Protein AF-A0A1F8N1L5-F1 (afdb_monomer)

Radius of gyration: 17.32 Å; Cα contacts (8 Å, |Δi|>4): 536; chains: 1; bounding box: 44×40×47 Å

Secondary structure (DSSP, 8-state):
-GGGT--GGGEEEEE-SSSGGGGGGSSSSEEEE--TT-HHHHHHHHHHH-TTSEEEEEEEHHIIIIITGGGHHHHHHHT-S-EEEEEE-SEETTTTSEEPTT-----TT-SS-PPPTTSPPP-HHHHHHHHHTTT---EEEEEETT-HHHHHHHHHHHHHSSS-EEEEEE---TTT-HHHHHHHHHTEEE--TTSEE---TT--SPPEEP-TT-HHHHHHHHTS-TTT-EEEEEEEE-PPPP---

Sequence (245 aa):
MSNLGIPNHRILIVSGIGCASRIPGYIDTYGINSIHGRAIPIAQGAKLARPDLTVIAIGGDGDFFSAGAGHLPHAVRRNVDITCIMVNNFVYALTKGQISPTTPFLESGEKVLVGHHTNPPVDPVLDMIAFSVSTQASFIAQGIATDPLHLSWLIEEGIKHPGFSFISVLTPCITYTAELFAAIKSVASYLREGELVELPMSSEEKPWRHNPTDIGLALRLAQTPVLEKTHLGILFKGVSPDRAA

Foldseek 3Di:
DVVVVQDQAQEEEFEEDAPFLCVQVVDSHHYHHYYQLCRLVVQLVVCVVPVSHAYEYEYEQQSCVPPNVVCLLVQQVVQALYEYEYEYAQARVRVPGAGGLQNAADPPPDPARHDDPVRHHDQPQLVNLVSCPVVLDDWGFEEEPVPVVLVVVQSVVRNVQQGYHYYYYHYHPVRGCNVVSVLLVVQEDEADAQDWDDAQPPDPDDTDGQDQSDSVQLNRVSVDDSNRHHYGTTSHRGDHDPPPD

Mean predicted aligned error: 5.15 Å

Structure (mmCIF, N/CA/C/O backbone):
data_AF-A0A1F8N1L5-F1
#
_entry.id   AF-A0A1F8N1L5-F1
#
loop_
_atom_site.group_PDB
_atom_site.id
_atom_site.type_symbol
_atom_site.label_atom_id
_atom_site.label_alt_id
_atom_site.label_comp_id
_atom_site.label_asym_id
_atom_site.label_entity_id
_atom_site.label_seq_id
_atom_site.pdbx_PDB_ins_code
_atom_site.Cartn_x
_atom_site.Cartn_y
_atom_site.Cartn_z
_atom_site.occupancy
_atom_site.B_iso_or_equiv
_atom_site.auth_seq_id
_atom_site.auth_comp_id
_atom_site.auth_asym_id
_atom_site.auth_atom_id
_atom_site.pdbx_PDB_model_num
ATOM 1 N N . MET A 1 1 ? -0.954 -9.093 12.459 1.00 85.38 1 MET A N 1
ATOM 2 C CA . MET A 1 1 ? -2.201 -9.476 13.174 1.00 85.38 1 MET A CA 1
ATOM 3 C C . MET A 1 1 ? -1.923 -10.089 14.539 1.00 85.38 1 MET A C 1
ATOM 5 O O . MET A 1 1 ? -2.360 -9.499 15.515 1.00 85.38 1 MET A O 1
ATOM 9 N N . SER A 1 2 ? -1.167 -11.194 14.638 1.00 89.00 2 SER A N 1
ATOM 10 C CA . SER A 1 2 ? -0.840 -11.836 15.931 1.00 89.00 2 SER A CA 1
ATOM 11 C C . SER A 1 2 ? -0.232 -10.869 16.957 1.00 89.00 2 SER A C 1
ATOM 13 O O . SER A 1 2 ? -0.705 -10.805 18.086 1.00 89.00 2 SER A O 1
ATOM 15 N N . ASN A 1 3 ? 0.743 -10.050 16.545 1.00 92.38 3 ASN A N 1
ATOM 16 C CA . ASN A 1 3 ? 1.379 -9.041 17.407 1.00 92.38 3 ASN A CA 1
ATOM 17 C C . ASN A 1 3 ? 0.403 -7.979 17.940 1.00 92.38 3 ASN A C 1
ATOM 19 O O . ASN A 1 3 ? 0.643 -7.391 18.987 1.00 92.38 3 ASN A O 1
ATOM 23 N N . LEU A 1 4 ? -0.707 -7.743 17.232 1.00 94.50 4 LEU A N 1
ATOM 24 C CA . LEU A 1 4 ? -1.743 -6.788 17.630 1.00 94.50 4 LEU A CA 1
ATOM 25 C C . LEU A 1 4 ? -2.807 -7.417 18.543 1.00 94.50 4 LEU A C 1
ATOM 27 O O . LEU A 1 4 ? -3.707 -6.712 18.986 1.00 94.50 4 LEU A O 1
ATOM 31 N N . GLY A 1 5 ? -2.759 -8.734 18.779 1.00 95.81 5 GLY A N 1
ATOM 32 C CA . GLY A 1 5 ? -3.754 -9.442 19.589 1.00 95.81 5 GLY A CA 1
ATOM 33 C C . GLY A 1 5 ? -5.174 -9.428 19.007 1.00 95.81 5 GLY A C 1
ATOM 34 O O . GLY A 1 5 ? -6.133 -9.660 19.740 1.00 95.81 5 GLY A O 1
ATOM 35 N N . ILE A 1 6 ? -5.336 -9.142 17.708 1.00 96.31 6 ILE A N 1
ATOM 36 C CA . ILE A 1 6 ? -6.652 -9.098 17.055 1.00 96.31 6 ILE A CA 1
ATOM 37 C C . ILE A 1 6 ? -7.078 -10.538 16.738 1.00 96.31 6 ILE A C 1
ATOM 39 O O . ILE A 1 6 ? -6.389 -11.204 15.960 1.00 96.31 6 ILE A O 1
ATOM 43 N N . PRO A 1 7 ? -8.195 -11.039 17.293 1.00 97.19 7 PRO A N 1
ATOM 44 C CA . PRO A 1 7 ? -8.634 -12.400 17.021 1.00 97.19 7 PRO A CA 1
ATOM 45 C C . PRO A 1 7 ? -9.131 -12.536 15.575 1.00 97.19 7 PRO A C 1
ATOM 47 O O . PRO A 1 7 ? -9.745 -11.621 15.028 1.00 97.19 7 PRO A O 1
ATOM 50 N N . ASN A 1 8 ? -8.923 -13.707 14.972 1.00 97.06 8 ASN A N 1
ATOM 51 C CA . ASN A 1 8 ? -9.208 -13.978 13.556 1.00 97.06 8 ASN A CA 1
ATOM 52 C C . ASN A 1 8 ? -10.628 -13.579 13.107 1.00 97.06 8 ASN A C 1
ATOM 54 O O . ASN A 1 8 ? -10.806 -12.967 12.055 1.00 97.06 8 ASN A O 1
ATOM 58 N N . HIS A 1 9 ? -11.641 -13.835 13.941 1.00 96.94 9 HIS A N 1
ATOM 59 C CA . HIS A 1 9 ? -13.046 -13.503 13.661 1.00 96.94 9 HIS A CA 1
ATOM 60 C C . HIS A 1 9 ? -13.367 -11.993 13.720 1.00 96.94 9 HIS A C 1
ATOM 62 O O . HIS A 1 9 ? -14.504 -11.593 13.470 1.00 96.94 9 HIS A O 1
ATOM 68 N N . ARG A 1 10 ? -12.394 -11.144 14.074 1.00 98.00 10 ARG A N 1
ATOM 69 C CA . ARG A 1 10 ? -12.488 -9.674 14.042 1.00 98.00 10 ARG A CA 1
ATOM 70 C C . ARG A 1 10 ? -11.801 -9.062 12.828 1.00 98.00 10 ARG A C 1
ATOM 72 O O . ARG A 1 10 ? -11.755 -7.839 12.714 1.00 98.00 10 ARG A O 1
ATOM 79 N N . ILE A 1 11 ? -11.283 -9.893 11.928 1.00 98.50 11 ILE A N 1
ATOM 80 C CA . ILE A 1 11 ? -10.541 -9.469 10.748 1.00 98.50 11 ILE A CA 1
ATOM 81 C C . ILE A 1 11 ? -11.354 -9.820 9.509 1.00 98.50 11 ILE A C 1
ATOM 83 O O . ILE A 1 11 ? -11.804 -10.956 9.359 1.00 98.50 11 ILE A O 1
ATOM 87 N N . LEU A 1 12 ? -11.495 -8.849 8.613 1.00 98.69 12 LEU A N 1
ATOM 88 C CA . LEU A 1 12 ? -12.039 -9.044 7.278 1.00 98.69 12 LEU A CA 1
ATOM 89 C C . LEU A 1 12 ? -10.989 -8.653 6.238 1.00 98.69 12 LEU A C 1
ATOM 91 O O . LEU A 1 12 ? -10.545 -7.506 6.212 1.00 98.69 12 LEU A O 1
ATOM 95 N N . ILE A 1 13 ? -10.630 -9.584 5.356 1.00 98.69 13 ILE A N 1
ATOM 96 C CA . ILE A 1 13 ? -9.743 -9.319 4.220 1.00 98.69 13 ILE A CA 1
ATOM 97 C C . ILE A 1 13 ? -10.568 -9.326 2.934 1.00 98.69 13 ILE A C 1
ATOM 99 O O . ILE A 1 13 ? -11.111 -10.351 2.524 1.00 98.69 13 ILE A O 1
ATOM 103 N N . VAL A 1 14 ? -10.652 -8.174 2.282 1.00 98.75 14 VAL A N 1
ATOM 104 C CA . VAL A 1 14 ? -11.333 -7.984 1.001 1.00 98.75 14 VAL A CA 1
ATOM 105 C C . VAL A 1 14 ? -10.284 -7.883 -0.096 1.00 98.75 14 VAL A C 1
ATOM 107 O O . VAL A 1 14 ? -9.335 -7.115 0.014 1.00 98.75 14 VAL A O 1
ATOM 110 N N . SER A 1 15 ? -10.449 -8.629 -1.180 1.00 98.50 15 SER A N 1
ATOM 111 C CA . SER A 1 15 ? -9.505 -8.619 -2.298 1.00 98.50 15 SER A CA 1
ATOM 112 C C . SER A 1 15 ? -10.180 -8.401 -3.641 1.00 98.50 15 SER A C 1
ATOM 114 O O . SER A 1 15 ? -11.362 -8.701 -3.788 1.00 98.50 15 SER A O 1
ATOM 116 N N . GLY A 1 16 ? -9.439 -7.863 -4.610 1.00 97.56 16 GLY A N 1
ATOM 117 C CA . GLY A 1 16 ? -9.879 -7.719 -6.001 1.00 97.56 16 GLY A CA 1
ATOM 118 C C . GLY A 1 16 ? -9.644 -8.990 -6.820 1.00 97.56 16 GLY A C 1
ATOM 119 O O . GLY A 1 16 ? -9.954 -10.088 -6.361 1.00 97.56 16 GLY A O 1
ATOM 120 N N . ILE A 1 17 ? -9.062 -8.856 -8.016 1.00 98.19 17 ILE A N 1
ATOM 121 C CA . ILE A 1 17 ? -8.678 -9.987 -8.880 1.00 98.19 17 ILE A CA 1
ATOM 122 C C . ILE A 1 17 ? -7.206 -9.869 -9.297 1.00 98.19 17 ILE A C 1
ATOM 124 O O . ILE A 1 17 ? -6.754 -8.822 -9.751 1.00 98.19 17 ILE A O 1
ATOM 128 N N . GLY A 1 18 ? -6.460 -10.969 -9.167 1.00 96.94 18 GLY A N 1
ATOM 129 C CA . GLY A 1 18 ? -5.026 -11.048 -9.454 1.00 96.94 18 GLY A CA 1
ATOM 130 C C . GLY A 1 18 ? -4.337 -12.113 -8.598 1.00 96.94 18 GLY A C 1
ATOM 131 O O . GLY A 1 18 ? -4.968 -12.725 -7.736 1.00 96.94 18 GLY A O 1
ATOM 132 N N . CYS A 1 19 ? -3.033 -12.338 -8.800 1.00 96.31 19 CYS A N 1
ATOM 133 C CA . CYS A 1 19 ? -2.269 -13.282 -7.968 1.00 96.31 19 CYS A CA 1
ATOM 134 C C . CYS A 1 19 ? -2.321 -12.887 -6.484 1.00 96.31 19 CYS A C 1
ATOM 136 O O . CYS A 1 19 ? -2.616 -13.724 -5.633 1.00 96.31 19 CYS A O 1
ATOM 138 N N . ALA A 1 20 ? -2.115 -11.598 -6.193 1.00 93.62 20 ALA A N 1
ATOM 139 C CA . ALA A 1 20 ? -2.218 -11.029 -4.850 1.00 93.62 20 ALA A CA 1
ATOM 140 C C . ALA A 1 20 ? -3.609 -11.228 -4.230 1.00 93.62 20 ALA A C 1
ATOM 142 O O . ALA A 1 20 ? -3.746 -11.473 -3.035 1.00 93.62 20 ALA A O 1
ATOM 143 N N . SER A 1 21 ? -4.658 -11.192 -5.048 1.00 94.62 21 SER A N 1
ATOM 144 C CA . SER A 1 21 ? -6.036 -11.291 -4.573 1.00 94.62 21 SER A CA 1
ATOM 145 C C . SER A 1 21 ? -6.449 -12.697 -4.133 1.00 94.62 21 SER A C 1
ATOM 147 O O . SER A 1 21 ? -7.559 -12.882 -3.654 1.00 94.62 21 SER A O 1
ATOM 149 N N . ARG A 1 22 ? -5.561 -13.694 -4.233 1.00 95.75 22 ARG A N 1
ATOM 150 C CA . ARG A 1 22 ? -5.789 -15.031 -3.660 1.00 95.75 22 ARG A CA 1
ATOM 151 C C . ARG A 1 22 ? -5.534 -15.090 -2.151 1.00 95.75 22 ARG A C 1
ATOM 153 O O . ARG A 1 22 ? -5.926 -16.070 -1.526 1.00 95.75 22 ARG A O 1
ATOM 160 N N . ILE A 1 23 ? -4.917 -14.055 -1.571 1.00 95.81 23 ILE A N 1
ATOM 161 C CA . ILE A 1 23 ? -4.514 -14.004 -0.156 1.00 95.81 23 ILE A CA 1
ATOM 162 C C . ILE A 1 23 ? -5.643 -14.331 0.836 1.00 95.81 23 ILE A C 1
ATOM 164 O O . ILE A 1 23 ? -5.366 -15.092 1.763 1.00 95.81 23 ILE A O 1
ATOM 168 N N . PRO A 1 24 ? -6.904 -13.877 0.668 1.00 95.50 24 PRO A N 1
ATOM 169 C CA . PRO A 1 24 ? -7.974 -14.267 1.592 1.00 95.50 24 PRO A CA 1
ATOM 170 C C . PRO A 1 24 ? -8.225 -15.778 1.661 1.00 95.50 24 PRO A C 1
ATOM 172 O O . PRO A 1 24 ? -8.741 -16.255 2.659 1.00 95.50 24 PRO A O 1
ATOM 175 N N . GLY A 1 25 ? -7.848 -16.545 0.631 1.00 94.94 25 GLY A N 1
ATOM 176 C CA . GLY A 1 25 ? -7.938 -18.008 0.641 1.00 94.94 25 GLY A CA 1
ATOM 177 C C . GLY A 1 25 ? -6.806 -18.711 1.400 1.00 94.94 25 GLY A C 1
ATOM 178 O O . GLY A 1 25 ? -6.841 -19.931 1.522 1.00 94.94 25 GLY A O 1
ATOM 179 N N . TYR A 1 26 ? -5.798 -17.973 1.880 1.00 95.81 26 TYR A N 1
ATOM 180 C CA . TYR A 1 26 ? -4.622 -18.513 2.577 1.00 95.81 26 TYR A CA 1
ATOM 181 C C . TYR A 1 26 ? -4.538 -18.101 4.050 1.00 95.81 26 TYR A C 1
ATOM 183 O O . TYR A 1 26 ? -3.594 -18.486 4.737 1.00 95.81 26 TYR A O 1
ATOM 191 N N . ILE A 1 27 ? -5.490 -17.303 4.535 1.00 95.06 27 ILE A N 1
ATOM 192 C CA . ILE A 1 27 ? -5.488 -16.761 5.893 1.00 95.06 27 ILE A CA 1
ATOM 193 C C . ILE A 1 27 ? -6.800 -17.157 6.571 1.00 95.06 27 ILE A C 1
ATOM 195 O O . ILE A 1 27 ? -7.872 -16.979 6.002 1.00 95.06 27 ILE A O 1
ATOM 199 N N . ASP A 1 28 ? -6.708 -17.685 7.791 1.00 96.62 28 ASP A N 1
ATOM 200 C CA . ASP A 1 28 ? -7.860 -18.059 8.615 1.00 96.62 28 ASP A CA 1
ATOM 201 C C . ASP A 1 28 ? -8.530 -16.814 9.224 1.00 96.62 28 ASP A C 1
ATOM 203 O O . ASP A 1 28 ? -8.306 -16.469 10.378 1.00 96.62 28 ASP A O 1
ATOM 207 N N . THR A 1 29 ? -9.297 -16.078 8.421 1.00 97.19 29 THR A N 1
ATOM 208 C CA . THR A 1 29 ? -10.105 -14.912 8.824 1.00 97.19 29 THR A CA 1
ATOM 209 C C . THR A 1 29 ? -11.387 -14.855 7.987 1.00 97.19 29 THR A C 1
ATOM 211 O O . THR A 1 29 ? -11.606 -15.691 7.108 1.00 97.19 29 THR A O 1
ATOM 214 N N . TYR A 1 30 ? -12.258 -13.861 8.208 1.00 98.25 30 TYR A N 1
ATOM 215 C CA . TYR A 1 30 ? -13.290 -13.584 7.208 1.00 98.25 30 TYR A CA 1
ATOM 216 C C . TYR A 1 30 ? -12.632 -13.053 5.929 1.00 98.25 30 TYR A C 1
ATOM 218 O O . TYR A 1 30 ? -11.823 -12.123 5.968 1.00 98.25 30 TYR A O 1
ATOM 226 N N . GLY A 1 31 ? -13.004 -13.625 4.785 1.00 97.69 31 GLY A N 1
ATOM 227 C CA . GLY A 1 31 ? -12.437 -13.286 3.485 1.00 97.69 31 GLY A CA 1
ATOM 228 C C . GLY A 1 31 ? -13.512 -13.007 2.440 1.00 97.69 31 GLY A C 1
ATOM 229 O O . GLY A 1 31 ? -14.486 -13.747 2.330 1.00 97.69 31 GLY A O 1
ATOM 230 N N . ILE A 1 32 ? -13.318 -11.957 1.641 1.00 97.88 32 ILE A N 1
ATOM 231 C CA . ILE A 1 32 ? -14.106 -11.687 0.433 1.00 97.88 32 ILE A CA 1
ATOM 232 C C . ILE A 1 32 ? -13.142 -11.624 -0.751 1.00 97.88 32 ILE A C 1
ATOM 234 O O . ILE A 1 32 ? -12.290 -10.736 -0.827 1.00 97.88 32 ILE A O 1
ATOM 238 N N . ASN A 1 33 ? -13.292 -12.541 -1.707 1.00 97.56 33 ASN A N 1
ATOM 239 C CA . ASN A 1 33 ? -12.702 -12.386 -3.032 1.00 97.56 33 ASN A CA 1
ATOM 240 C C . ASN A 1 33 ? -13.741 -11.729 -3.943 1.00 97.56 33 ASN A C 1
ATOM 242 O O . ASN A 1 33 ? -14.763 -12.328 -4.266 1.00 97.56 33 ASN A O 1
ATOM 246 N N . SER A 1 34 ? -13.531 -10.445 -4.225 1.00 95.94 34 SER A N 1
ATOM 247 C CA . SER A 1 34 ? -14.504 -9.594 -4.905 1.00 95.94 34 SER A CA 1
ATOM 248 C C . SER A 1 34 ? -14.274 -9.567 -6.419 1.00 95.94 34 SER A C 1
ATOM 250 O O . SER A 1 34 ? -13.832 -10.549 -7.004 1.00 95.94 34 SER A O 1
ATOM 252 N N . ILE A 1 35 ? -14.603 -8.452 -7.071 1.00 97.56 35 ILE A N 1
ATOM 253 C CA . ILE A 1 35 ? -14.409 -8.251 -8.508 1.00 97.56 35 ILE A CA 1
ATOM 254 C C . ILE A 1 35 ? -13.251 -7.282 -8.762 1.00 97.56 35 ILE A C 1
ATOM 256 O O . ILE A 1 35 ? -12.863 -6.501 -7.888 1.00 97.56 35 ILE A O 1
ATOM 260 N N . HIS A 1 36 ? -12.700 -7.337 -9.975 1.00 98.25 36 HIS A N 1
ATOM 261 C CA . HIS A 1 36 ? -11.484 -6.613 -10.333 1.00 98.25 36 HIS A CA 1
ATOM 262 C C . HIS A 1 36 ? -11.612 -5.103 -10.071 1.00 98.25 36 HIS A C 1
ATOM 264 O O . HIS A 1 36 ? -12.543 -4.444 -10.543 1.00 98.25 36 HIS A O 1
ATOM 270 N N . GLY A 1 37 ? -10.694 -4.566 -9.270 1.00 98.00 37 GLY A N 1
ATOM 271 C CA . GLY A 1 37 ? -10.624 -3.161 -8.889 1.00 98.00 37 GLY A CA 1
ATOM 272 C C . GLY A 1 37 ? -11.744 -2.687 -7.965 1.00 98.00 37 GLY A C 1
ATOM 273 O O . GLY A 1 37 ? -12.048 -1.494 -7.958 1.00 98.00 37 GLY A O 1
ATOM 274 N N . ARG A 1 38 ? -12.425 -3.578 -7.227 1.00 98.50 38 ARG A N 1
ATOM 275 C CA . ARG A 1 38 ? -13.522 -3.204 -6.306 1.00 98.50 38 ARG A CA 1
ATOM 276 C C . ARG A 1 38 ? -13.279 -3.569 -4.842 1.00 98.50 38 ARG A C 1
ATOM 278 O O . ARG A 1 38 ? -14.172 -3.363 -4.023 1.00 98.50 38 ARG A O 1
ATOM 285 N N . ALA A 1 39 ? -12.073 -4.009 -4.480 1.00 98.56 39 ALA A N 1
ATOM 286 C CA . ALA A 1 39 ? -11.757 -4.334 -3.088 1.00 98.56 39 ALA A CA 1
ATOM 287 C C . ALA A 1 39 ? -11.952 -3.132 -2.147 1.00 98.56 39 ALA A C 1
ATOM 289 O O . ALA A 1 39 ? -12.569 -3.265 -1.097 1.00 98.56 39 ALA A O 1
ATOM 290 N N . ILE A 1 40 ? -11.484 -1.947 -2.554 1.00 98.31 40 ILE A N 1
ATOM 291 C CA . ILE A 1 40 ? -11.547 -0.711 -1.761 1.00 98.31 40 ILE A CA 1
ATOM 292 C C . ILE A 1 40 ? -12.990 -0.283 -1.438 1.00 98.31 40 ILE A C 1
ATOM 294 O O . ILE A 1 40 ? -13.293 -0.125 -0.255 1.00 98.31 40 ILE A O 1
ATOM 298 N N . PRO A 1 41 ? -13.907 -0.099 -2.414 1.00 98.44 41 PRO A N 1
ATOM 299 C CA . PRO A 1 41 ? -15.276 0.303 -2.091 1.00 98.44 41 PRO A CA 1
ATOM 300 C C . PRO A 1 41 ? -16.015 -0.741 -1.241 1.00 98.44 41 PRO A C 1
ATOM 302 O O . PRO A 1 41 ? -16.766 -0.368 -0.342 1.00 98.44 41 PRO A O 1
ATOM 305 N N . ILE A 1 42 ? -15.768 -2.037 -1.464 1.00 98.62 42 ILE A N 1
ATOM 306 C CA . ILE A 1 42 ? -16.369 -3.109 -0.656 1.00 98.62 42 ILE A CA 1
ATOM 307 C C . ILE A 1 42 ? -15.823 -3.083 0.777 1.00 98.62 42 ILE A C 1
ATOM 309 O O . ILE A 1 42 ? -16.603 -3.158 1.725 1.00 98.62 42 ILE A O 1
ATOM 313 N N . ALA A 1 43 ? -14.510 -2.913 0.952 1.00 98.75 43 ALA A N 1
ATOM 314 C CA . ALA A 1 43 ? -13.876 -2.781 2.261 1.00 98.75 43 ALA A CA 1
ATOM 315 C C . ALA A 1 43 ? -14.410 -1.569 3.041 1.00 98.75 43 ALA A C 1
ATOM 317 O O . ALA A 1 43 ? -14.728 -1.696 4.222 1.00 98.75 43 ALA A O 1
ATOM 318 N N . GLN A 1 44 ? -14.582 -0.417 2.383 1.00 98.50 44 GLN A N 1
ATOM 319 C CA . GLN A 1 44 ? -15.183 0.764 3.014 1.00 98.50 44 GLN A CA 1
ATOM 320 C C . GLN A 1 44 ? -16.617 0.490 3.463 1.00 98.50 44 GLN A C 1
ATOM 322 O O . GLN A 1 44 ? -16.961 0.790 4.602 1.00 98.50 44 GLN A O 1
ATOM 327 N N . GLY A 1 45 ? -17.441 -0.116 2.604 1.00 98.44 45 GLY A N 1
ATOM 328 C CA . GLY A 1 45 ? -18.809 -0.490 2.966 1.00 98.44 45 GLY A CA 1
ATOM 329 C C . GLY A 1 45 ? -18.851 -1.438 4.166 1.00 98.44 45 GLY A C 1
ATOM 330 O O . GLY A 1 45 ? -19.619 -1.216 5.100 1.00 98.44 45 GLY A O 1
ATOM 331 N N . ALA A 1 46 ? -17.977 -2.447 4.186 1.00 98.50 46 ALA A N 1
ATOM 332 C CA . ALA A 1 46 ? -17.882 -3.388 5.296 1.00 98.50 46 ALA A CA 1
ATOM 333 C C . ALA A 1 46 ? -17.456 -2.707 6.604 1.00 98.50 46 ALA A C 1
ATOM 335 O O . ALA A 1 46 ? -18.078 -2.945 7.637 1.00 98.50 46 ALA A O 1
ATOM 336 N N . LYS A 1 47 ? -16.448 -1.825 6.566 1.00 98.44 47 LYS A N 1
ATOM 337 C CA . LYS A 1 47 ? -15.996 -1.081 7.749 1.00 98.44 47 LYS A CA 1
ATOM 338 C C . LYS A 1 47 ? -17.062 -0.118 8.271 1.00 98.44 47 LYS A C 1
ATOM 340 O O . LYS A 1 47 ? -17.233 -0.011 9.478 1.00 98.44 47 LYS A O 1
ATOM 345 N N . LEU A 1 48 ? -17.803 0.544 7.383 1.00 98.00 48 LEU A N 1
ATOM 346 C CA . LEU A 1 48 ? -18.911 1.423 7.770 1.00 98.00 48 LEU A CA 1
ATOM 347 C C . LEU A 1 48 ? -20.074 0.640 8.397 1.00 98.00 48 LEU A C 1
ATOM 349 O O . LEU A 1 48 ? -20.676 1.109 9.356 1.00 98.00 48 LEU A O 1
ATOM 353 N N . ALA A 1 49 ? -20.374 -0.559 7.889 1.00 98.25 49 ALA A N 1
ATOM 354 C CA . ALA A 1 49 ? -21.415 -1.423 8.448 1.00 98.25 49 ALA A CA 1
ATOM 355 C C . ALA A 1 49 ? -20.992 -2.103 9.762 1.00 98.25 49 ALA A C 1
ATOM 357 O O . ALA A 1 49 ? -21.831 -2.388 10.616 1.00 98.25 49 ALA A O 1
ATOM 358 N N . ARG A 1 50 ? -19.695 -2.389 9.919 1.00 97.88 50 ARG A N 1
ATOM 359 C CA . ARG A 1 50 ? -19.104 -3.071 11.076 1.00 97.88 50 ARG A CA 1
ATOM 360 C C . ARG A 1 50 ? -17.821 -2.360 11.530 1.00 97.88 50 ARG A C 1
ATOM 362 O O . ARG A 1 50 ? -16.722 -2.867 11.284 1.00 97.88 50 ARG A O 1
ATOM 369 N N . PRO A 1 51 ? -17.940 -1.206 12.221 1.00 96.69 51 PRO A N 1
ATOM 370 C CA . PRO A 1 51 ? -16.787 -0.418 12.678 1.00 96.69 51 PRO A CA 1
ATOM 371 C C . PRO A 1 51 ? -15.854 -1.183 13.620 1.00 96.69 51 PRO A C 1
ATOM 373 O O . PRO A 1 51 ? -14.678 -0.853 13.759 1.00 96.69 51 PRO A O 1
ATOM 376 N N . ASP A 1 52 ? -16.386 -2.226 14.251 1.00 96.88 52 ASP A N 1
ATOM 377 C CA . ASP A 1 52 ? -15.715 -3.095 15.199 1.00 96.88 52 ASP A CA 1
ATOM 378 C C . ASP A 1 52 ? -14.696 -4.046 14.526 1.00 96.88 52 ASP A C 1
ATOM 380 O O . ASP A 1 52 ? -13.774 -4.532 15.186 1.00 96.88 52 ASP A O 1
ATOM 384 N N . LEU A 1 53 ? -14.810 -4.289 13.216 1.00 98.31 53 LEU A N 1
ATOM 385 C CA . LEU A 1 53 ? -13.866 -5.123 12.470 1.00 98.31 53 LEU A CA 1
ATOM 386 C C . LEU A 1 53 ? -12.598 -4.356 12.070 1.00 98.31 53 LEU A C 1
ATOM 388 O O . LEU A 1 53 ? -12.632 -3.178 11.698 1.00 98.31 53 LEU A O 1
ATOM 392 N N . THR A 1 54 ? -11.473 -5.067 12.057 1.00 98.56 54 THR A N 1
ATOM 393 C CA . THR A 1 54 ? -10.271 -4.648 11.333 1.00 98.56 54 THR A CA 1
ATOM 394 C C . THR A 1 54 ? -10.417 -5.084 9.882 1.00 98.56 54 THR A C 1
ATOM 396 O O . THR A 1 54 ? -10.476 -6.280 9.592 1.00 98.56 54 THR A O 1
ATOM 399 N N . VAL A 1 55 ? -10.502 -4.117 8.968 1.00 98.69 55 VAL A N 1
ATOM 400 C CA . VAL A 1 55 ? -10.761 -4.382 7.550 1.00 98.69 55 VAL A CA 1
ATOM 401 C C . VAL A 1 55 ? -9.521 -4.068 6.724 1.00 98.69 55 VAL A C 1
ATOM 403 O O . VAL A 1 55 ? -8.983 -2.963 6.783 1.00 98.69 55 VAL A O 1
ATOM 406 N N . ILE A 1 56 ? -9.090 -5.051 5.936 1.00 98.75 56 ILE A N 1
ATOM 407 C CA . ILE A 1 56 ? -7.930 -4.959 5.051 1.00 98.75 56 ILE A CA 1
ATOM 408 C C . ILE A 1 56 ? -8.402 -5.127 3.608 1.00 98.75 56 ILE A C 1
ATOM 410 O O . ILE A 1 56 ? -9.052 -6.118 3.283 1.00 98.75 56 ILE A O 1
ATOM 414 N N . ALA A 1 57 ? -8.060 -4.184 2.735 1.00 98.62 57 ALA A N 1
ATOM 415 C CA . ALA A 1 57 ? -8.192 -4.336 1.290 1.00 98.62 57 ALA A CA 1
ATOM 416 C C . ALA A 1 57 ? -6.846 -4.785 0.706 1.00 98.62 57 ALA A C 1
ATOM 418 O O . ALA A 1 57 ? -5.828 -4.171 1.006 1.00 98.62 57 ALA A O 1
ATOM 419 N N . ILE A 1 58 ? -6.816 -5.825 -0.130 1.00 98.56 58 ILE A N 1
ATOM 420 C CA . ILE A 1 58 ? -5.577 -6.320 -0.746 1.00 98.56 58 ILE A CA 1
ATOM 421 C C . ILE A 1 58 ? -5.728 -6.594 -2.245 1.00 98.56 58 ILE A C 1
ATOM 423 O O . ILE A 1 58 ? -6.691 -7.214 -2.700 1.00 98.56 58 ILE A O 1
ATOM 427 N N . GLY A 1 59 ? -4.768 -6.131 -3.037 1.00 98.38 59 GLY A N 1
ATOM 428 C CA . GLY A 1 59 ? -4.839 -6.198 -4.494 1.00 98.38 59 GLY A CA 1
ATOM 429 C C . GLY A 1 59 ? -3.480 -6.020 -5.147 1.00 98.38 59 GLY A C 1
ATOM 430 O O . GLY A 1 59 ? -2.504 -5.674 -4.485 1.00 98.38 59 GLY A O 1
ATOM 431 N N . GLY A 1 60 ? -3.413 -6.310 -6.445 1.00 98.44 60 GLY A N 1
ATOM 432 C CA . GLY A 1 60 ? -2.239 -5.997 -7.255 1.00 98.44 60 GLY A CA 1
ATOM 433 C C . GLY A 1 60 ? -2.196 -4.520 -7.644 1.00 98.44 60 GLY A C 1
ATOM 434 O O . GLY A 1 60 ? -3.206 -3.817 -7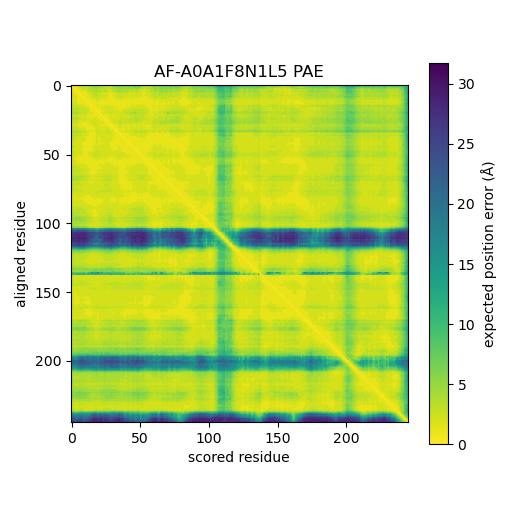.578 1.00 98.44 60 GLY A O 1
ATOM 435 N N . ASP A 1 61 ? -1.041 -4.083 -8.121 1.00 97.62 61 ASP A N 1
ATOM 436 C CA . ASP A 1 61 ? -0.826 -2.788 -8.772 1.00 97.62 61 ASP A CA 1
ATOM 437 C C . ASP A 1 61 ? -1.898 -2.442 -9.811 1.00 97.62 61 ASP A C 1
ATOM 439 O O . ASP A 1 61 ? -2.543 -1.404 -9.708 1.00 97.62 61 ASP A O 1
ATOM 443 N N . GLY A 1 62 ? -2.178 -3.317 -10.772 1.00 97.12 62 GLY A N 1
ATOM 444 C CA . GLY A 1 62 ? -3.194 -3.016 -11.774 1.00 97.12 62 GLY A CA 1
ATOM 445 C C . GLY A 1 62 ? -4.643 -3.244 -11.311 1.00 97.12 62 GLY A C 1
ATOM 446 O O . GLY A 1 62 ? -5.567 -2.670 -11.883 1.00 97.12 62 GLY A O 1
ATOM 447 N N . ASP A 1 63 ? -4.872 -3.987 -10.220 1.00 98.00 63 ASP A N 1
ATOM 448 C CA . ASP A 1 63 ? -6.192 -4.004 -9.568 1.00 98.00 63 ASP A CA 1
ATOM 449 C C . ASP A 1 63 ? -6.518 -2.621 -8.991 1.00 98.00 63 ASP A C 1
ATOM 451 O O . ASP A 1 63 ? -7.619 -2.113 -9.202 1.00 98.00 63 ASP A O 1
ATOM 455 N N . PHE A 1 64 ? -5.551 -1.972 -8.339 1.00 98.19 64 PHE A N 1
ATOM 456 C CA . PHE A 1 64 ? -5.762 -0.686 -7.672 1.00 98.19 64 PHE A CA 1
ATOM 457 C C . PHE A 1 64 ? -5.523 0.536 -8.551 1.00 98.19 64 PHE A C 1
ATOM 459 O O . PHE A 1 64 ? -6.314 1.466 -8.465 1.00 98.19 64 PHE A O 1
ATOM 466 N N . PHE A 1 65 ? -4.510 0.539 -9.414 1.00 97.44 65 PHE A N 1
ATOM 467 C CA . PHE A 1 65 ? -4.129 1.698 -10.233 1.00 97.44 65 PHE A CA 1
ATOM 468 C C . PHE A 1 65 ? -4.529 1.576 -11.708 1.00 97.44 65 PHE A C 1
ATOM 470 O O . PHE A 1 65 ? -4.245 2.472 -12.496 1.00 97.44 65 PHE A O 1
ATOM 477 N N . SER A 1 66 ? -5.244 0.511 -12.095 1.00 96.12 66 SER A N 1
ATOM 478 C CA . SER A 1 66 ? -5.970 0.464 -13.372 1.00 96.12 66 SER A CA 1
ATOM 479 C C . SER A 1 66 ? -7.474 0.407 -13.133 1.00 96.12 66 SER A C 1
ATOM 481 O O . SER A 1 66 ? -8.111 1.446 -12.966 1.00 96.12 66 SER A O 1
ATOM 483 N N . ALA A 1 67 ? -8.059 -0.790 -13.032 1.00 97.12 67 ALA A N 1
ATOM 484 C CA . ALA A 1 67 ? -9.505 -0.954 -12.908 1.00 97.12 67 ALA A CA 1
ATOM 485 C C . ALA A 1 67 ? -10.077 -0.276 -11.649 1.00 97.12 67 ALA A C 1
ATOM 487 O O . ALA A 1 67 ? -11.239 0.146 -11.647 1.00 97.12 67 ALA A O 1
ATOM 488 N N . GLY A 1 68 ? -9.282 -0.193 -10.579 1.00 97.56 68 GLY A N 1
ATOM 489 C CA . GLY A 1 68 ? -9.650 0.392 -9.293 1.00 97.56 68 GLY A CA 1
ATOM 490 C C . GLY A 1 68 ? -9.263 1.857 -9.086 1.00 97.56 68 GLY A C 1
ATOM 491 O O . GLY A 1 68 ? -9.646 2.411 -8.055 1.00 97.56 68 GLY A O 1
ATOM 492 N N . ALA A 1 69 ? -8.575 2.494 -10.043 1.00 97.12 69 ALA A N 1
ATOM 493 C CA . ALA A 1 69 ? -7.910 3.785 -9.824 1.00 97.12 69 ALA A CA 1
ATOM 494 C C . ALA A 1 69 ? -8.872 4.878 -9.341 1.00 97.12 69 ALA A C 1
ATOM 496 O O . ALA A 1 69 ? -8.574 5.621 -8.408 1.00 97.12 69 ALA A O 1
ATOM 497 N N . GLY A 1 70 ? -10.083 4.914 -9.905 1.00 97.94 70 GLY A N 1
ATOM 498 C CA . GLY A 1 70 ? -11.108 5.895 -9.539 1.00 97.94 70 GLY A CA 1
ATOM 499 C C . GLY A 1 70 ? -11.576 5.823 -8.079 1.00 97.94 70 GLY A C 1
ATOM 500 O O . GLY A 1 70 ? -12.146 6.788 -7.579 1.00 97.94 70 GLY A O 1
ATOM 501 N N . H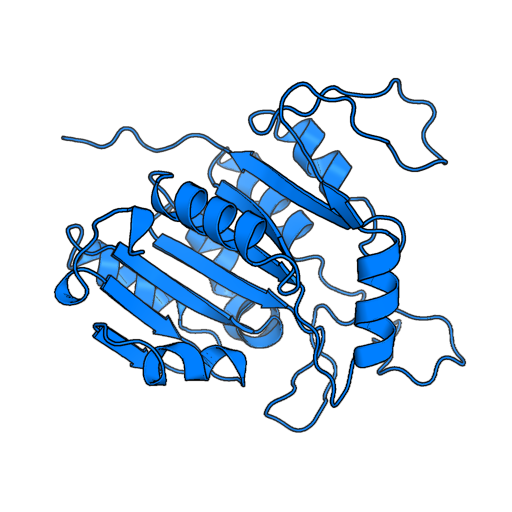IS A 1 71 ? -11.336 4.721 -7.360 1.00 98.31 71 HIS A N 1
ATOM 502 C CA . HIS A 1 71 ? -11.745 4.595 -5.956 1.00 98.31 71 HIS A CA 1
ATOM 503 C C . HIS A 1 71 ? -10.733 5.202 -4.983 1.00 98.31 71 HIS A C 1
ATOM 505 O O . HIS A 1 71 ? -11.133 5.595 -3.886 1.00 98.31 71 HIS A O 1
ATOM 511 N N . LEU A 1 72 ? -9.455 5.300 -5.367 1.00 97.75 72 LEU A N 1
ATOM 512 C CA . LEU A 1 72 ? -8.361 5.733 -4.491 1.00 97.75 72 LEU A CA 1
ATOM 513 C C . LEU A 1 72 ? -8.506 7.192 -4.018 1.00 97.75 72 LEU A C 1
ATOM 515 O O . LEU A 1 72 ? -8.531 7.392 -2.801 1.00 97.75 72 LEU A O 1
ATOM 519 N N . PRO A 1 73 ? -8.730 8.202 -4.892 1.00 96.88 73 PRO A N 1
ATOM 520 C CA . PRO A 1 73 ? -8.904 9.585 -4.435 1.00 96.88 73 PRO A CA 1
ATOM 521 C C . PRO A 1 73 ? -10.081 9.728 -3.467 1.00 96.88 73 PRO A C 1
ATOM 523 O O . PRO A 1 73 ? -10.048 10.490 -2.501 1.00 96.88 73 PRO A O 1
ATOM 526 N N . HIS A 1 74 ? -11.149 8.962 -3.698 1.00 97.06 74 HIS A N 1
ATOM 527 C CA . HIS A 1 74 ? -12.315 8.972 -2.828 1.00 97.06 74 HIS A CA 1
ATOM 528 C C . HIS A 1 74 ? -12.084 8.226 -1.511 1.00 97.06 74 HIS A C 1
ATOM 530 O O . HIS A 1 74 ? -12.707 8.584 -0.514 1.00 97.06 74 HIS A O 1
ATOM 536 N N . ALA A 1 75 ? -11.216 7.215 -1.489 1.00 96.69 75 ALA A N 1
ATOM 537 C CA . ALA A 1 75 ? -10.813 6.529 -0.269 1.00 96.69 75 ALA A CA 1
ATOM 538 C C . ALA A 1 75 ? -10.034 7.455 0.660 1.00 96.69 75 ALA A C 1
ATOM 540 O O . ALA A 1 75 ? -10.421 7.607 1.817 1.00 96.69 75 ALA A O 1
ATOM 541 N N . VAL A 1 76 ? -9.039 8.154 0.110 1.00 95.94 76 VAL A N 1
ATOM 542 C CA . VAL A 1 76 ? -8.278 9.192 0.815 1.00 95.94 76 VAL A C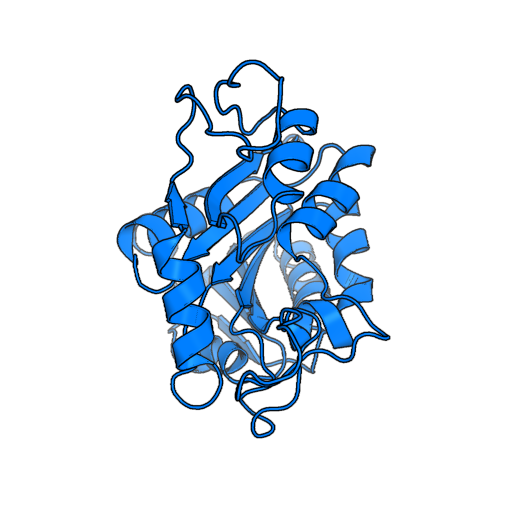A 1
ATOM 543 C C . VAL A 1 76 ? -9.214 10.278 1.339 1.00 95.94 76 VAL A C 1
ATOM 545 O O . VAL A 1 76 ? -9.197 10.599 2.523 1.00 95.94 76 VAL A O 1
ATOM 548 N N . ARG A 1 77 ? -10.111 10.791 0.485 1.00 94.81 77 ARG A N 1
ATOM 549 C CA . ARG A 1 77 ? -11.060 11.848 0.866 1.00 94.81 77 ARG A CA 1
ATOM 550 C C . ARG A 1 77 ? -12.029 11.433 1.974 1.00 94.81 77 ARG A C 1
ATOM 552 O O . ARG A 1 77 ? -12.373 12.260 2.810 1.00 94.81 77 ARG A O 1
ATOM 559 N N . ARG A 1 78 ? -12.541 10.197 1.946 1.00 94.50 78 ARG A N 1
ATOM 560 C CA . ARG A 1 78 ? -13.466 9.702 2.982 1.00 94.50 78 ARG A CA 1
ATOM 561 C C . ARG A 1 78 ? -12.745 9.306 4.267 1.00 94.50 78 ARG A C 1
ATOM 563 O O . ARG A 1 78 ? -13.389 9.285 5.307 1.00 94.50 78 ARG A O 1
ATOM 570 N N . ASN A 1 79 ? -11.459 8.968 4.172 1.00 95.94 79 ASN A N 1
ATOM 571 C CA . ASN A 1 79 ? -10.596 8.569 5.277 1.00 95.94 79 ASN A CA 1
ATOM 572 C C . ASN A 1 79 ? -11.210 7.482 6.186 1.00 95.94 79 ASN A C 1
ATOM 574 O O . ASN A 1 79 ? -11.109 7.540 7.408 1.00 95.94 79 ASN A O 1
ATOM 578 N N . VAL A 1 80 ? -11.903 6.507 5.584 1.00 96.56 80 VAL A N 1
ATOM 579 C CA . VAL A 1 80 ? -12.499 5.381 6.322 1.00 96.56 80 VAL A CA 1
ATOM 580 C C . VAL A 1 80 ? -11.379 4.498 6.868 1.00 96.56 80 VAL A C 1
ATOM 582 O O . VAL A 1 80 ? -10.457 4.177 6.123 1.00 96.56 80 VAL A O 1
ATOM 585 N N . ASP A 1 81 ? -11.508 4.084 8.132 1.00 97.19 81 ASP A N 1
ATOM 586 C CA . ASP A 1 81 ? -10.548 3.282 8.908 1.00 97.19 81 ASP A CA 1
ATOM 587 C C . ASP A 1 81 ? -10.327 1.860 8.343 1.00 97.19 81 ASP A C 1
ATOM 589 O O . ASP A 1 81 ? -10.822 0.862 8.870 1.00 97.19 81 ASP A O 1
ATOM 593 N N . ILE A 1 82 ? -9.631 1.775 7.207 1.00 98.25 82 ILE A N 1
ATOM 594 C CA . ILE A 1 82 ? -9.240 0.533 6.535 1.00 98.25 82 ILE A CA 1
ATOM 595 C C . ILE A 1 82 ? -7.769 0.588 6.127 1.00 98.25 82 ILE A C 1
ATOM 597 O O . ILE A 1 82 ? -7.256 1.636 5.731 1.00 98.25 82 ILE A O 1
ATOM 601 N N . THR A 1 83 ? -7.113 -0.571 6.118 1.00 98.69 83 THR A N 1
ATOM 602 C CA . THR A 1 83 ? -5.748 -0.710 5.595 1.00 98.69 83 THR A CA 1
ATOM 603 C C . THR A 1 83 ? -5.779 -1.306 4.191 1.00 98.69 83 THR A C 1
ATOM 605 O O . THR A 1 83 ? -6.223 -2.431 3.987 1.00 98.69 83 THR A O 1
ATOM 608 N N . CYS A 1 84 ? -5.301 -0.559 3.207 1.00 98.56 84 CYS A N 1
ATOM 609 C CA . CYS A 1 84 ? -5.154 -0.966 1.819 1.00 98.56 84 CYS A CA 1
ATOM 610 C C . CYS A 1 84 ? -3.705 -1.393 1.552 1.00 98.56 84 CYS A C 1
ATOM 612 O O . CYS A 1 84 ? -2.781 -0.597 1.701 1.00 98.56 84 CYS A O 1
ATOM 614 N N . ILE A 1 85 ? -3.502 -2.647 1.157 1.00 98.75 85 ILE A N 1
ATOM 615 C CA . ILE A 1 85 ? -2.193 -3.230 0.860 1.00 98.75 85 ILE A CA 1
ATOM 616 C C . ILE A 1 85 ? -2.130 -3.528 -0.633 1.00 98.75 85 ILE A C 1
ATOM 618 O O . ILE A 1 85 ? -2.819 -4.416 -1.139 1.00 98.75 85 ILE A O 1
ATOM 622 N N . MET A 1 86 ? -1.290 -2.789 -1.345 1.00 98.56 86 MET A N 1
ATOM 623 C CA . MET A 1 86 ? -1.033 -3.024 -2.757 1.00 98.56 86 MET A CA 1
ATOM 624 C C . MET A 1 86 ? 0.208 -3.895 -2.915 1.00 98.56 86 MET A C 1
ATOM 626 O O . MET A 1 86 ? 1.310 -3.483 -2.574 1.00 98.56 86 MET A O 1
ATOM 630 N N . VAL A 1 87 ? 0.053 -5.081 -3.489 1.00 98.38 87 VAL A N 1
ATOM 631 C CA . VAL A 1 87 ? 1.174 -5.932 -3.895 1.00 98.38 87 VAL A CA 1
ATOM 632 C C . VAL A 1 87 ? 1.652 -5.455 -5.264 1.00 98.38 87 VAL A C 1
ATOM 634 O O . VAL A 1 87 ? 1.036 -5.759 -6.285 1.00 98.38 87 VAL A O 1
ATOM 637 N N . ASN A 1 88 ? 2.736 -4.683 -5.283 1.00 97.81 88 ASN A N 1
ATOM 638 C CA . ASN A 1 88 ? 3.290 -4.106 -6.501 1.00 97.81 88 ASN A CA 1
ATOM 639 C C . ASN A 1 88 ? 4.389 -5.001 -7.071 1.00 97.81 88 ASN A C 1
ATOM 641 O O . ASN A 1 88 ? 5.501 -5.052 -6.544 1.00 97.81 88 ASN A O 1
ATOM 645 N N . ASN A 1 89 ? 4.060 -5.718 -8.139 1.00 96.06 89 ASN A N 1
ATOM 646 C CA . ASN A 1 89 ? 4.986 -6.569 -8.881 1.00 96.06 89 ASN A CA 1
ATOM 647 C C . ASN A 1 89 ? 5.212 -6.086 -10.324 1.00 96.06 89 ASN A C 1
ATOM 649 O O . ASN A 1 89 ? 5.894 -6.781 -11.085 1.00 96.06 89 ASN A O 1
ATOM 653 N N . PHE A 1 90 ? 4.680 -4.906 -10.667 1.00 94.75 90 PHE A N 1
ATOM 654 C CA . PHE A 1 90 ? 4.880 -4.207 -11.934 1.00 94.75 90 PHE A CA 1
ATOM 655 C C . PHE A 1 90 ? 4.333 -4.941 -13.162 1.00 94.75 90 PHE A C 1
ATOM 657 O O . PHE A 1 90 ? 4.821 -4.726 -14.272 1.00 94.75 90 PHE A O 1
ATOM 664 N N . VAL A 1 91 ? 3.377 -5.860 -12.982 1.00 93.31 91 VAL A N 1
ATOM 665 C CA . VAL A 1 91 ? 2.881 -6.719 -14.062 1.00 93.31 91 VAL A CA 1
ATOM 666 C C . VAL A 1 91 ? 1.536 -7.363 -13.728 1.00 93.31 91 VAL A C 1
ATOM 668 O O . VAL A 1 91 ? 1.306 -7.874 -12.630 1.00 93.31 91 VAL A O 1
ATOM 671 N N . TYR A 1 92 ? 0.670 -7.505 -14.730 1.00 95.25 92 TYR A N 1
ATOM 672 C CA . TYR A 1 92 ? -0.489 -8.388 -14.633 1.00 95.25 92 TYR A CA 1
ATOM 673 C C . TYR A 1 92 ? -0.087 -9.869 -14.717 1.00 95.25 92 TYR A C 1
ATOM 675 O O . TYR A 1 92 ? -0.263 -10.554 -15.727 1.00 95.25 92 TYR A O 1
ATOM 683 N N . ALA A 1 93 ? 0.464 -10.390 -13.620 1.00 94.44 93 ALA A N 1
ATOM 684 C CA . ALA A 1 93 ? 1.005 -11.747 -13.563 1.00 94.44 93 ALA A CA 1
ATOM 685 C C . ALA A 1 93 ? -0.058 -12.832 -13.818 1.00 94.44 93 ALA A C 1
ATOM 687 O O . ALA A 1 93 ? 0.193 -13.778 -14.562 1.00 94.44 93 ALA A O 1
ATOM 688 N N . LEU A 1 94 ? -1.257 -12.698 -13.231 1.00 96.62 94 LEU A N 1
ATOM 689 C CA . LEU A 1 94 ? -2.306 -13.726 -13.329 1.00 96.62 94 LEU A CA 1
ATOM 690 C C . LEU A 1 94 ? -2.798 -13.916 -14.768 1.00 96.62 94 LEU A C 1
ATOM 692 O O . LEU A 1 94 ? -3.105 -15.032 -15.180 1.00 96.62 94 LEU A O 1
ATOM 696 N N . THR A 1 95 ? -2.853 -12.833 -15.539 1.00 94.81 95 THR A N 1
ATOM 697 C CA . THR A 1 95 ? -3.298 -12.842 -16.936 1.00 94.81 95 THR A CA 1
ATOM 698 C C . THR A 1 95 ? -2.168 -13.129 -17.918 1.00 94.81 95 THR A C 1
ATOM 700 O O . THR A 1 95 ? -2.399 -13.092 -19.123 1.00 94.81 95 THR A O 1
ATOM 703 N N . LYS A 1 96 ? -1.002 -13.554 -17.418 1.00 93.19 96 LYS A N 1
ATOM 704 C CA . LYS A 1 96 ? 0.180 -13.998 -18.169 1.00 93.19 96 LYS A CA 1
ATOM 705 C C . LYS A 1 96 ? 1.154 -12.903 -18.621 1.00 93.19 96 LYS A C 1
ATOM 707 O O . LYS A 1 96 ? 1.797 -13.065 -19.655 1.00 93.19 96 LYS A O 1
ATOM 712 N N . GLY A 1 97 ? 1.325 -11.844 -17.833 1.00 88.38 97 GLY A N 1
ATOM 713 C CA . GLY A 1 97 ? 2.492 -10.967 -17.970 1.00 88.38 97 GLY A CA 1
ATOM 714 C C . GLY A 1 97 ? 2.271 -9.708 -18.806 1.00 88.38 97 GLY A C 1
ATOM 715 O O . GLY A 1 97 ? 3.187 -9.274 -19.492 1.00 88.38 97 GLY A O 1
ATOM 716 N N . GLN A 1 98 ? 1.069 -9.132 -18.809 1.00 90.38 98 GLN A N 1
ATOM 717 C CA . GLN A 1 98 ? 0.835 -7.841 -19.467 1.00 90.38 98 GLN A CA 1
ATOM 718 C C . GLN A 1 98 ? 1.391 -6.689 -18.627 1.00 90.38 98 GLN A C 1
ATOM 720 O O . GLN A 1 98 ? 1.421 -6.779 -17.398 1.00 90.38 98 GLN A O 1
ATOM 725 N N . ILE A 1 99 ? 1.759 -5.591 -19.291 1.00 88.56 99 ILE A N 1
ATOM 726 C CA . ILE A 1 99 ? 2.148 -4.343 -18.624 1.00 88.56 99 ILE A CA 1
ATOM 727 C C . ILE A 1 99 ? 1.045 -3.882 -17.664 1.00 88.56 99 ILE A C 1
ATOM 729 O O . ILE A 1 99 ? -0.140 -3.917 -18.005 1.00 88.56 99 ILE A O 1
ATOM 733 N N . SER A 1 100 ? 1.438 -3.467 -16.467 1.00 92.44 100 SER A N 1
ATOM 734 C CA . SER A 1 100 ? 0.568 -2.810 -15.498 1.00 92.44 100 SER A CA 1
ATOM 735 C C . SER A 1 100 ? 0.786 -1.289 -15.552 1.00 92.44 100 SER A C 1
ATOM 737 O O . SER A 1 100 ? 1.729 -0.820 -16.193 1.00 92.44 100 SER A O 1
ATOM 739 N N . PRO A 1 101 ? -0.055 -0.484 -14.882 1.00 92.94 101 PRO A N 1
ATOM 740 C CA . PRO A 1 101 ? 0.157 0.960 -14.793 1.00 92.94 101 PRO A CA 1
ATOM 741 C C . PRO A 1 101 ? 1.474 1.352 -14.123 1.00 92.94 101 PRO A C 1
ATOM 743 O O . PRO A 1 101 ? 1.966 2.441 -14.381 1.00 92.94 101 PRO A O 1
ATOM 746 N N . THR A 1 102 ? 2.035 0.501 -13.259 1.00 93.56 102 THR A N 1
ATOM 747 C CA . THR A 1 102 ? 3.257 0.815 -12.508 1.00 93.56 102 THR A CA 1
ATOM 748 C C . THR A 1 102 ? 4.519 0.332 -13.211 1.00 93.56 102 THR A C 1
ATOM 750 O O . THR A 1 102 ? 5.608 0.697 -12.775 1.00 93.56 102 THR A O 1
ATOM 753 N N . THR A 1 103 ? 4.405 -0.477 -14.276 1.00 90.88 103 THR A N 1
ATOM 754 C CA . THR A 1 103 ? 5.546 -0.996 -15.046 1.00 90.88 103 THR A CA 1
ATOM 755 C C . THR A 1 103 ? 6.467 0.152 -15.477 1.00 90.88 103 THR A C 1
ATOM 757 O O . THR A 1 103 ? 6.047 0.964 -16.304 1.00 90.88 103 THR A O 1
ATOM 760 N N . PRO A 1 104 ? 7.708 0.240 -14.955 1.00 84.06 104 PRO A N 1
ATOM 761 C CA . PRO A 1 104 ? 8.592 1.354 -15.257 1.00 84.06 104 PRO A CA 1
ATOM 762 C C . PRO A 1 104 ? 8.929 1.433 -16.741 1.00 84.06 104 PRO A C 1
ATOM 764 O O . PRO A 1 104 ? 8.952 0.431 -17.461 1.00 84.06 104 PRO A O 1
ATOM 767 N N . PHE A 1 105 ? 9.226 2.647 -17.187 1.00 72.31 105 PHE A N 1
ATOM 768 C CA . PHE A 1 105 ? 9.840 2.837 -18.485 1.00 72.31 105 PHE A CA 1
ATOM 769 C C . PHE A 1 105 ? 11.315 2.411 -18.406 1.00 72.31 105 PHE A C 1
ATOM 771 O O . PHE A 1 105 ? 12.027 2.834 -17.497 1.00 72.31 105 PHE A O 1
ATOM 778 N N . LEU A 1 106 ? 11.759 1.582 -19.348 1.00 62.81 106 LEU A N 1
ATOM 779 C CA . LEU A 1 106 ? 13.156 1.181 -19.515 1.00 62.81 106 LEU A CA 1
ATOM 780 C C . LEU A 1 106 ? 13.598 1.581 -20.923 1.00 62.81 106 LEU A C 1
ATOM 782 O O . LEU A 1 106 ? 12.797 1.523 -21.858 1.00 62.81 106 LEU A O 1
ATOM 786 N N . GLU A 1 107 ? 14.843 2.029 -21.085 1.00 53.53 107 GLU A N 1
ATOM 787 C CA . GLU A 1 107 ? 15.337 2.455 -22.396 1.00 53.53 107 GLU A CA 1
ATOM 788 C C . GLU A 1 107 ? 15.245 1.318 -23.434 1.00 53.53 107 GLU A C 1
ATOM 790 O O . GLU A 1 107 ? 15.364 0.128 -23.132 1.00 53.53 107 GLU A O 1
ATOM 795 N N . SER A 1 108 ? 14.991 1.694 -24.692 1.00 43.56 108 SER A N 1
ATOM 796 C CA . SER A 1 108 ? 14.777 0.756 -25.799 1.00 43.56 108 SER A CA 1
ATOM 797 C C . SER A 1 108 ? 15.972 -0.192 -25.972 1.00 43.56 108 SER A C 1
ATOM 799 O O . SER A 1 108 ? 17.040 0.232 -26.406 1.00 43.56 108 SER A O 1
ATOM 801 N N . GLY A 1 109 ? 15.772 -1.487 -25.709 1.00 47.31 109 GLY A N 1
ATOM 802 C CA . GLY A 1 109 ? 16.805 -2.527 -25.827 1.00 47.31 109 GLY A CA 1
ATOM 803 C C . GLY A 1 109 ? 16.855 -3.495 -24.642 1.00 47.31 109 GLY A C 1
ATOM 804 O O . GLY A 1 109 ? 17.433 -4.577 -24.762 1.00 47.31 109 GLY A O 1
ATOM 805 N N . GLU A 1 110 ? 16.208 -3.155 -23.527 1.00 51.22 110 GLU A N 1
ATOM 806 C CA . GLU A 1 110 ? 16.101 -4.027 -22.358 1.00 51.22 110 GLU A CA 1
ATOM 807 C C . GLU A 1 110 ? 14.946 -5.034 -22.512 1.00 51.22 110 GLU A C 1
ATOM 809 O O . GLU A 1 110 ? 13.846 -4.702 -22.946 1.00 51.22 110 GLU A O 1
ATOM 814 N N . LYS A 1 111 ? 15.205 -6.310 -22.192 1.00 44.16 111 LYS A N 1
ATOM 815 C CA . LYS A 1 111 ? 14.301 -7.459 -22.435 1.00 44.16 111 LYS A CA 1
ATOM 816 C C . LYS A 1 111 ? 13.079 -7.524 -21.506 1.00 44.16 111 LYS A C 1
ATOM 818 O O . LYS A 1 111 ? 12.328 -8.499 -21.549 1.00 44.16 111 LYS A O 1
ATOM 823 N N . VAL A 1 112 ? 12.899 -6.533 -20.645 1.00 50.28 112 VAL A N 1
ATOM 824 C CA . VAL A 1 112 ? 11.805 -6.477 -19.675 1.00 50.28 112 VAL A CA 1
ATOM 825 C C . VAL A 1 112 ? 10.589 -5.839 -20.349 1.00 50.28 112 VAL A C 1
ATOM 827 O O . VAL A 1 112 ? 10.731 -5.055 -21.278 1.00 50.28 112 VAL A O 1
ATOM 830 N N . LEU A 1 113 ? 9.381 -6.208 -19.921 1.00 53.69 113 LEU A N 1
ATOM 831 C CA . LEU A 1 113 ? 8.126 -5.585 -20.353 1.00 53.69 113 LEU A CA 1
ATOM 832 C C . LEU A 1 113 ? 8.239 -4.056 -20.253 1.00 53.69 113 LEU A C 1
ATOM 834 O O . LEU A 1 113 ? 8.178 -3.507 -19.159 1.00 53.69 113 LEU A O 1
ATOM 838 N N . VAL A 1 114 ? 8.438 -3.381 -21.384 1.00 52.97 114 VAL A N 1
ATOM 839 C CA . VAL A 1 114 ? 8.620 -1.928 -21.411 1.00 52.97 114 VAL A CA 1
ATOM 840 C C . VAL A 1 114 ? 7.243 -1.274 -21.429 1.00 52.97 114 VAL A C 1
ATOM 842 O O . VAL A 1 114 ? 6.413 -1.582 -22.291 1.00 52.97 114 VAL A O 1
ATOM 845 N N . GLY A 1 115 ? 6.987 -0.366 -20.485 1.00 52.81 115 GLY A N 1
ATOM 846 C CA . GLY A 1 115 ? 5.865 0.562 -20.599 1.00 52.81 115 GLY A CA 1
ATOM 847 C C . GLY A 1 115 ? 5.959 1.336 -21.920 1.00 52.81 115 GLY A C 1
ATOM 848 O O . GLY A 1 115 ? 7.040 1.723 -22.357 1.00 52.81 115 GLY A O 1
ATOM 849 N N . HIS A 1 116 ? 4.842 1.545 -22.609 1.00 51.44 116 HIS A N 1
ATOM 850 C CA . HIS A 1 116 ? 4.865 2.302 -23.860 1.00 51.44 116 HIS A CA 1
ATOM 851 C C . HIS A 1 116 ? 5.208 3.770 -23.553 1.00 51.44 116 HIS A C 1
ATOM 853 O O . HIS A 1 116 ? 4.530 4.372 -22.727 1.00 51.44 116 HIS A O 1
ATOM 859 N N . HIS A 1 117 ? 6.179 4.380 -24.250 1.00 52.78 117 HIS A N 1
ATOM 860 C CA . HIS A 1 117 ? 6.560 5.800 -24.073 1.00 52.78 117 HIS A CA 1
ATOM 861 C C . HIS A 1 117 ? 5.375 6.782 -24.060 1.00 52.78 117 HIS A C 1
ATOM 863 O O . HIS A 1 117 ? 5.460 7.874 -23.510 1.00 52.78 117 HIS A O 1
ATOM 869 N N . THR A 1 118 ? 4.275 6.406 -24.713 1.00 59.09 118 THR A N 1
ATOM 870 C CA . THR A 1 118 ? 3.056 7.207 -24.828 1.00 59.09 118 THR A CA 1
ATOM 871 C C . THR A 1 118 ? 2.272 7.318 -23.520 1.00 59.09 118 THR A C 1
ATOM 873 O O . THR A 1 118 ? 1.491 8.253 -23.388 1.00 59.09 118 THR A O 1
ATOM 876 N N . ASN A 1 119 ? 2.463 6.393 -22.573 1.00 69.44 119 ASN A N 1
ATOM 877 C CA . ASN A 1 119 ? 1.790 6.373 -21.276 1.00 69.44 119 ASN A CA 1
ATOM 878 C C . ASN A 1 119 ? 2.848 6.205 -20.170 1.00 69.44 119 ASN A C 1
ATOM 880 O O . ASN A 1 119 ? 3.286 5.075 -19.938 1.00 69.44 119 ASN A O 1
ATOM 884 N N . PRO A 1 120 ? 3.288 7.293 -19.509 1.00 77.94 120 PRO A N 1
ATOM 885 C CA . PRO A 1 120 ? 4.259 7.190 -18.426 1.00 77.94 120 PRO A CA 1
ATOM 886 C C . PRO A 1 120 ? 3.714 6.321 -17.279 1.00 77.94 120 PRO A C 1
ATOM 888 O O . PRO A 1 120 ? 2.495 6.282 -17.074 1.00 77.94 120 PRO A O 1
ATOM 891 N N . PRO A 1 121 ? 4.593 5.624 -16.535 1.00 87.50 121 PRO A N 1
ATOM 892 C CA . PRO A 1 121 ? 4.173 4.805 -15.411 1.00 87.50 121 PRO A CA 1
ATOM 893 C C . PRO A 1 121 ? 3.541 5.659 -14.316 1.00 87.50 121 PRO A C 1
ATOM 895 O O . PRO A 1 121 ? 3.962 6.784 -14.046 1.00 87.50 121 PRO A O 1
ATOM 898 N N . VAL A 1 122 ? 2.550 5.078 -13.656 1.00 91.38 122 VAL A N 1
ATOM 899 C CA . VAL A 1 122 ? 1.980 5.598 -12.421 1.00 91.38 122 VAL A CA 1
ATOM 900 C C . VAL A 1 122 ? 2.919 5.257 -11.271 1.00 91.38 122 VAL A C 1
ATOM 902 O O . VAL A 1 122 ? 3.291 4.092 -11.114 1.00 91.38 122 VAL A O 1
ATOM 905 N N . ASP A 1 123 ? 3.254 6.249 -10.445 1.00 93.50 123 ASP A N 1
ATOM 906 C CA . ASP A 1 123 ? 3.905 6.022 -9.157 1.00 93.50 123 ASP A CA 1
ATOM 907 C C . ASP A 1 123 ? 2.839 5.972 -8.048 1.00 93.50 123 ASP A C 1
ATOM 909 O O . ASP A 1 123 ? 2.245 6.998 -7.700 1.00 93.50 123 ASP A O 1
ATOM 913 N N . PRO A 1 124 ? 2.575 4.787 -7.466 1.00 95.69 124 PRO A N 1
ATOM 914 C CA . PRO A 1 124 ? 1.525 4.629 -6.471 1.00 95.69 124 PRO A CA 1
ATOM 915 C C . PRO A 1 124 ? 1.736 5.445 -5.201 1.00 95.69 124 PRO A C 1
ATOM 917 O O . PRO A 1 124 ? 0.768 5.787 -4.534 1.00 95.69 124 PRO A O 1
ATOM 920 N N . VAL A 1 125 ? 2.983 5.698 -4.805 1.00 96.50 125 VAL A N 1
ATOM 921 C CA . VAL A 1 125 ? 3.278 6.407 -3.559 1.00 96.50 125 VAL A CA 1
ATOM 922 C C . VAL A 1 125 ? 3.122 7.907 -3.784 1.00 96.50 125 VAL A C 1
ATOM 924 O O . VAL A 1 125 ? 2.465 8.571 -2.979 1.00 96.50 125 VAL A O 1
ATOM 927 N N . LEU A 1 126 ? 3.637 8.419 -4.906 1.00 95.81 126 LEU A N 1
ATOM 928 C CA . LEU A 1 126 ? 3.462 9.812 -5.309 1.00 95.81 126 LEU A CA 1
ATOM 929 C C . LEU A 1 126 ? 1.987 10.178 -5.467 1.00 95.81 126 LEU A C 1
ATOM 931 O O . LEU A 1 126 ? 1.549 11.166 -4.881 1.00 95.81 126 LEU A O 1
ATOM 935 N N . ASP A 1 127 ? 1.215 9.375 -6.201 1.00 96.00 127 ASP A N 1
ATOM 936 C CA . ASP A 1 127 ? -0.206 9.639 -6.447 1.00 96.00 127 ASP A CA 1
ATOM 937 C C . ASP A 1 127 ? -1.007 9.664 -5.144 1.00 96.00 127 ASP A C 1
ATOM 939 O O . ASP A 1 127 ? -1.841 10.545 -4.927 1.00 96.00 127 ASP A O 1
ATOM 943 N N . MET A 1 128 ? -0.726 8.731 -4.232 1.00 97.25 128 MET A N 1
ATOM 944 C CA . MET A 1 128 ? -1.405 8.689 -2.941 1.00 97.25 128 MET A CA 1
ATOM 945 C C . MET A 1 128 ? -1.060 9.903 -2.079 1.00 97.25 128 MET A C 1
ATOM 947 O O . MET A 1 128 ? -1.962 10.480 -1.471 1.00 97.25 128 MET A O 1
ATOM 951 N N . ILE A 1 129 ? 0.204 10.341 -2.066 1.00 96.62 129 ILE A N 1
ATOM 952 C CA . ILE A 1 129 ? 0.603 11.561 -1.349 1.00 96.62 129 ILE A CA 1
ATOM 953 C C . ILE A 1 129 ? -0.049 12.782 -2.001 1.00 96.62 129 ILE A C 1
ATOM 955 O O . ILE A 1 129 ? -0.576 13.638 -1.291 1.00 96.62 129 ILE A O 1
ATOM 959 N N . ALA A 1 130 ? -0.098 12.839 -3.334 1.00 96.50 130 ALA A N 1
ATOM 960 C CA . ALA A 1 130 ? -0.757 13.904 -4.083 1.00 96.50 130 ALA A CA 1
ATOM 961 C C . ALA A 1 130 ? -2.255 14.003 -3.742 1.00 96.50 130 ALA A C 1
ATOM 963 O O . ALA A 1 130 ? -2.760 15.101 -3.493 1.00 96.50 130 ALA A O 1
ATOM 964 N N . PHE A 1 131 ? -2.965 12.874 -3.643 1.00 95.81 131 PHE A N 1
ATOM 965 C CA . PHE A 1 131 ? -4.364 12.853 -3.196 1.00 95.81 131 PHE A CA 1
ATOM 966 C C . PHE A 1 131 ? -4.528 13.350 -1.752 1.00 95.81 131 PHE A C 1
ATOM 968 O O . PHE A 1 131 ? -5.551 13.961 -1.429 1.00 95.81 131 PHE A O 1
ATOM 975 N N . SER A 1 132 ? -3.523 13.141 -0.900 1.00 95.44 132 SER A N 1
ATOM 976 C CA . SER A 1 132 ? -3.508 13.578 0.499 1.00 95.44 132 SER A CA 1
ATOM 977 C C . SER A 1 132 ? -3.179 15.062 0.705 1.00 95.44 132 SER A C 1
ATOM 979 O O . SER A 1 132 ? -3.460 15.579 1.785 1.00 95.44 132 SER A O 1
ATOM 981 N N . VAL A 1 133 ? -2.647 15.784 -0.293 1.00 94.38 133 VAL A N 1
ATOM 982 C CA . VAL A 1 133 ? -2.221 17.198 -0.143 1.00 94.38 133 VAL A CA 1
ATOM 983 C C . VAL A 1 133 ? -3.351 18.098 0.353 1.00 94.38 133 VAL A C 1
ATOM 985 O O . VAL A 1 133 ? -3.157 18.916 1.251 1.00 94.38 133 VAL A O 1
ATOM 988 N N . SER A 1 134 ? -4.546 17.937 -0.216 1.00 90.81 134 SER A N 1
ATOM 989 C CA . SER A 1 134 ? -5.694 18.792 0.111 1.00 90.81 134 SER A CA 1
ATOM 990 C C . SER A 1 134 ? -6.360 18.432 1.439 1.00 90.81 134 SER A C 1
ATOM 992 O O . SER A 1 134 ? -6.848 19.312 2.142 1.00 90.81 134 SER A O 1
ATOM 994 N N . THR A 1 135 ? -6.392 17.146 1.787 1.00 89.94 135 THR A N 1
ATOM 995 C CA . THR A 1 135 ? -7.107 16.645 2.967 1.00 89.94 135 THR A CA 1
ATOM 996 C C . THR A 1 135 ? -6.214 16.537 4.193 1.00 89.94 135 THR A C 1
ATOM 998 O O . THR A 1 135 ? -6.735 16.375 5.292 1.00 89.94 135 THR A O 1
ATOM 1001 N N . GLN A 1 136 ? -4.888 16.566 4.011 1.00 89.06 136 GLN A N 1
ATOM 1002 C CA . GLN A 1 136 ? -3.885 16.201 5.018 1.00 89.06 136 GLN A CA 1
ATOM 1003 C C . GLN A 1 136 ? -4.115 14.812 5.625 1.00 89.06 136 GLN A C 1
ATOM 1005 O O . GLN A 1 136 ? -3.521 14.474 6.641 1.00 89.06 136 GLN A O 1
ATOM 1010 N N . ALA A 1 137 ? -4.968 13.995 5.011 1.00 81.31 137 ALA A N 1
ATOM 1011 C CA . ALA A 1 137 ? -5.275 12.648 5.435 1.00 81.31 137 ALA A CA 1
ATOM 1012 C C . ALA A 1 137 ? -4.582 11.68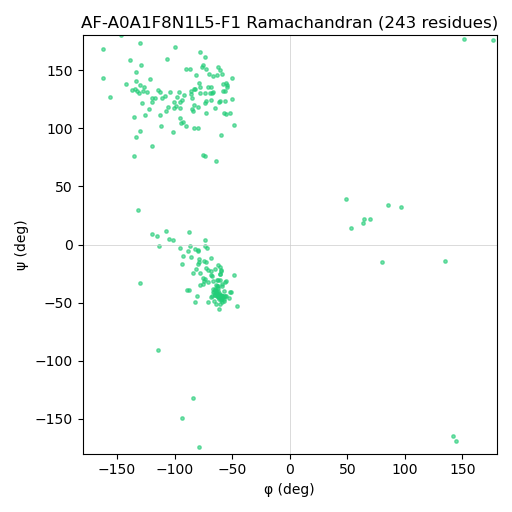6 4.489 1.00 81.31 137 ALA A C 1
ATOM 1014 O O . ALA A 1 137 ? -4.846 11.690 3.291 1.00 81.31 137 ALA A O 1
ATOM 1015 N N . SER A 1 138 ? -3.683 10.880 5.019 1.00 84.94 138 SER A N 1
ATOM 1016 C CA . SER A 1 138 ? -3.826 9.427 5.137 1.00 84.94 138 SER A CA 1
ATOM 1017 C C . SER A 1 138 ? -2.519 8.893 5.737 1.00 84.94 138 SER A C 1
ATOM 1019 O O . SER A 1 138 ? -1.581 9.660 5.979 1.00 84.94 138 SER A O 1
ATOM 1021 N N . PHE A 1 139 ? -2.442 7.596 6.006 1.00 97.62 139 PHE A N 1
ATOM 1022 C CA . PHE A 1 139 ? -1.166 6.927 6.250 1.00 97.62 139 PHE A CA 1
ATOM 1023 C C . PHE A 1 139 ? -0.662 6.334 4.936 1.00 97.62 139 PHE A C 1
ATOM 1025 O O . PHE A 1 139 ? -1.372 5.553 4.308 1.00 97.62 139 PHE A O 1
ATOM 1032 N N . ILE A 1 140 ? 0.554 6.682 4.519 1.00 98.25 140 ILE A N 1
ATOM 1033 C CA . ILE A 1 140 ? 1.159 6.223 3.266 1.00 98.25 140 ILE A CA 1
ATOM 1034 C C . ILE A 1 140 ? 2.534 5.652 3.567 1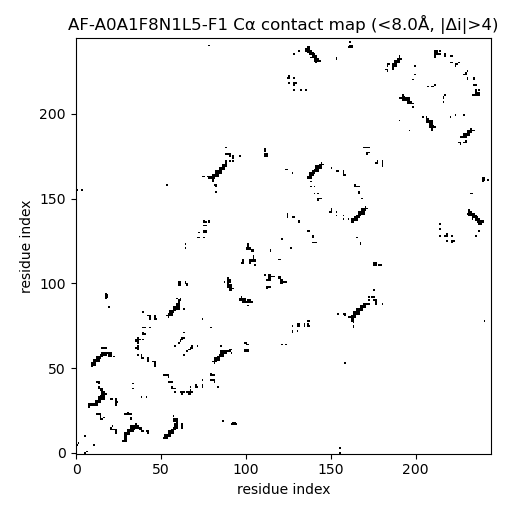.00 98.25 140 ILE A C 1
ATOM 1036 O O . ILE A 1 140 ? 3.411 6.338 4.096 1.00 98.25 140 ILE A O 1
ATOM 1040 N N . ALA A 1 141 ? 2.726 4.391 3.201 1.00 98.44 141 ALA A N 1
ATOM 1041 C CA . ALA A 1 141 ? 3.971 3.677 3.411 1.00 98.44 141 ALA A CA 1
ATOM 1042 C C . ALA A 1 141 ? 4.357 2.823 2.203 1.00 98.44 141 ALA A C 1
ATOM 1044 O O . ALA A 1 141 ? 3.516 2.416 1.396 1.00 98.44 141 ALA A O 1
ATOM 1045 N N . GLN A 1 142 ? 5.644 2.504 2.122 1.00 98.50 142 GLN A N 1
ATOM 1046 C CA . GLN A 1 142 ? 6.197 1.590 1.136 1.00 98.50 142 GLN A CA 1
ATOM 1047 C C . GLN A 1 142 ? 7.100 0.564 1.822 1.00 98.50 142 GLN A C 1
ATOM 1049 O O . GLN A 1 142 ? 7.958 0.905 2.629 1.00 98.50 142 GLN A O 1
ATOM 1054 N N . GLY A 1 143 ? 6.895 -0.711 1.517 1.00 98.38 143 GLY A N 1
ATOM 1055 C CA . GLY A 1 143 ? 7.682 -1.825 2.033 1.00 98.38 143 GLY A CA 1
ATOM 1056 C C . GLY A 1 143 ? 8.154 -2.744 0.914 1.00 98.38 143 GLY A C 1
ATOM 1057 O O . GLY A 1 143 ? 7.757 -2.602 -0.242 1.00 98.38 143 GLY A O 1
ATOM 1058 N N . ILE A 1 144 ? 8.988 -3.719 1.267 1.00 98.25 144 ILE A N 1
ATOM 1059 C CA . ILE A 1 144 ? 9.503 -4.727 0.339 1.00 98.25 144 ILE A CA 1
ATOM 1060 C C . ILE A 1 144 ? 9.234 -6.128 0.886 1.00 98.25 144 ILE A C 1
ATOM 1062 O O . ILE A 1 144 ? 9.457 -6.402 2.063 1.00 98.25 144 ILE A O 1
ATOM 1066 N N . ALA A 1 145 ? 8.771 -7.039 0.032 1.00 97.19 145 ALA A N 1
ATOM 1067 C CA . ALA A 1 145 ? 8.396 -8.395 0.435 1.00 97.19 145 ALA A CA 1
ATOM 1068 C C . ALA A 1 145 ? 9.581 -9.233 0.954 1.00 97.19 145 ALA A C 1
ATOM 1070 O O . ALA A 1 145 ? 9.378 -10.214 1.665 1.00 97.19 145 ALA A O 1
ATOM 1071 N N . THR A 1 146 ? 10.821 -8.863 0.610 1.00 97.19 146 THR A N 1
ATOM 1072 C CA . THR A 1 146 ? 12.032 -9.569 1.062 1.00 97.19 146 THR A CA 1
ATOM 1073 C C . THR A 1 146 ? 12.506 -9.172 2.461 1.00 97.19 146 THR A C 1
ATOM 1075 O O . THR A 1 146 ? 13.468 -9.767 2.937 1.00 97.19 146 THR A O 1
ATOM 1078 N N . ASP A 1 147 ? 11.866 -8.194 3.109 1.00 97.81 147 ASP A N 1
ATOM 1079 C CA . ASP A 1 147 ? 12.090 -7.860 4.520 1.00 97.81 147 ASP A CA 1
ATOM 1080 C C . ASP A 1 147 ? 10.776 -8.023 5.308 1.00 97.81 147 ASP A C 1
ATOM 1082 O O . ASP A 1 147 ? 10.014 -7.065 5.483 1.00 97.81 147 ASP A O 1
ATOM 1086 N N . PRO A 1 148 ? 10.459 -9.251 5.758 1.00 96.94 148 PRO A N 1
ATOM 1087 C CA . PRO A 1 148 ? 9.188 -9.536 6.413 1.00 96.94 148 PRO A CA 1
ATOM 1088 C C . PRO A 1 148 ? 9.058 -8.875 7.790 1.00 96.94 148 PRO A C 1
ATOM 1090 O O . PRO A 1 148 ? 7.936 -8.605 8.214 1.00 96.94 148 PRO A O 1
ATOM 1093 N N . LEU A 1 149 ? 10.167 -8.601 8.489 1.00 97.25 149 LEU A N 1
ATOM 1094 C CA . LEU A 1 149 ? 10.127 -7.952 9.802 1.00 97.25 149 LEU A CA 1
ATOM 1095 C C . LEU A 1 149 ? 9.729 -6.485 9.654 1.00 97.25 149 LEU A C 1
ATOM 1097 O O . LEU A 1 149 ? 8.787 -6.035 10.310 1.00 97.25 149 LEU A O 1
ATOM 1101 N N . HIS A 1 150 ? 10.383 -5.768 8.738 1.00 97.75 150 HIS A N 1
ATOM 1102 C CA . HIS A 1 150 ? 10.026 -4.387 8.435 1.00 97.75 150 HIS A CA 1
ATOM 1103 C C . HIS A 1 150 ? 8.609 -4.285 7.854 1.00 97.75 150 HIS A C 1
ATOM 1105 O O . HIS A 1 150 ? 7.829 -3.427 8.264 1.00 97.75 150 HIS A O 1
ATOM 1111 N N . LEU A 1 151 ? 8.234 -5.190 6.942 1.00 98.12 151 LEU A N 1
ATOM 1112 C CA . LEU A 1 151 ? 6.890 -5.204 6.366 1.00 98.12 151 LEU A CA 1
ATOM 1113 C C . LEU A 1 151 ? 5.804 -5.501 7.414 1.00 98.12 151 LEU A C 1
ATOM 1115 O O . LEU A 1 151 ? 4.754 -4.861 7.387 1.00 98.12 151 LEU A O 1
ATOM 1119 N N . SER A 1 152 ? 6.044 -6.428 8.350 1.00 98.00 152 SER A N 1
ATOM 1120 C CA . SER A 1 152 ? 5.109 -6.690 9.455 1.00 98.00 152 SER A CA 1
ATOM 1121 C C . SER A 1 152 ? 4.900 -5.436 10.295 1.00 98.00 152 SER A C 1
ATOM 1123 O O . SER A 1 152 ? 3.757 -5.064 10.549 1.00 98.00 152 SER A O 1
ATOM 1125 N N . TRP A 1 153 ? 5.986 -4.751 10.665 1.00 97.88 153 TRP A N 1
ATOM 1126 C CA . TRP A 1 153 ? 5.919 -3.493 11.406 1.00 97.88 153 TRP A CA 1
ATOM 1127 C C . TRP A 1 153 ? 5.128 -2.415 10.647 1.00 97.88 153 TRP A C 1
ATOM 1129 O O . TRP A 1 153 ? 4.228 -1.806 11.219 1.00 97.88 153 TRP A O 1
ATOM 1139 N N . LEU A 1 154 ? 5.377 -2.234 9.345 1.00 98.06 154 LEU A N 1
ATOM 1140 C CA . LEU A 1 154 ? 4.633 -1.273 8.522 1.00 98.06 154 LEU A CA 1
ATOM 1141 C C . LEU A 1 154 ? 3.131 -1.565 8.469 1.00 98.06 154 LEU A C 1
ATOM 1143 O O . LEU A 1 154 ? 2.316 -0.650 8.592 1.00 98.06 154 LEU A O 1
ATOM 1147 N N . ILE A 1 155 ? 2.757 -2.834 8.286 1.00 98.44 155 ILE A N 1
ATOM 1148 C CA . ILE A 1 155 ? 1.350 -3.249 8.268 1.00 98.44 155 ILE A CA 1
ATOM 1149 C C . ILE A 1 155 ? 0.707 -3.003 9.635 1.00 98.44 155 ILE A C 1
ATOM 1151 O O . ILE A 1 155 ? -0.428 -2.537 9.702 1.00 98.44 155 ILE A O 1
ATOM 1155 N N . GLU A 1 156 ? 1.422 -3.274 10.728 1.00 98.25 156 GLU A N 1
ATOM 1156 C CA . GLU A 1 156 ? 0.942 -2.987 12.080 1.00 98.25 156 GLU A CA 1
ATOM 1157 C C . GLU A 1 156 ? 0.696 -1.494 12.308 1.00 98.25 156 GLU A C 1
ATOM 1159 O O . GLU A 1 156 ? -0.359 -1.130 12.829 1.00 98.25 156 GLU A O 1
ATOM 1164 N N . GLU A 1 157 ? 1.619 -0.628 11.888 1.00 97.81 157 GLU A N 1
ATOM 1165 C CA . GLU A 1 157 ? 1.448 0.825 11.991 1.00 97.81 157 GLU A CA 1
ATOM 1166 C C . GLU A 1 157 ? 0.292 1.333 11.118 1.00 97.81 157 GLU A C 1
ATOM 1168 O O . GLU A 1 157 ? -0.503 2.157 11.575 1.00 97.81 157 GLU A O 1
ATOM 1173 N N . GLY A 1 158 ? 0.118 0.776 9.917 1.00 97.75 158 GLY A N 1
ATOM 1174 C CA . GLY A 1 158 ? -1.019 1.096 9.052 1.00 97.75 158 GLY A CA 1
ATOM 1175 C C . GLY A 1 158 ? -2.371 0.635 9.606 1.00 97.75 158 GLY A C 1
ATOM 1176 O O . GLY A 1 158 ? -3.376 1.297 9.364 1.00 97.75 158 GLY A O 1
ATOM 1177 N N . ILE A 1 159 ? -2.422 -0.461 10.368 1.00 97.88 159 ILE A N 1
ATOM 1178 C CA . ILE A 1 159 ? -3.646 -0.915 11.058 1.00 97.88 159 ILE A CA 1
ATOM 1179 C C . ILE A 1 159 ? -3.944 -0.057 12.295 1.00 97.88 159 ILE A C 1
ATOM 1181 O O . ILE A 1 159 ? -5.104 0.140 12.648 1.00 97.88 159 ILE A O 1
ATOM 1185 N N . LYS A 1 160 ? -2.910 0.433 12.990 1.00 96.25 160 LYS A N 1
ATOM 1186 C CA . LYS A 1 160 ? -3.072 1.301 14.168 1.00 96.25 160 LYS A CA 1
ATOM 1187 C C . LYS A 1 160 ? -3.514 2.716 13.798 1.00 96.25 160 LYS A C 1
ATOM 1189 O O . LYS A 1 160 ? -4.157 3.371 14.621 1.00 96.25 160 LYS A O 1
ATOM 1194 N N . HIS A 1 161 ? -3.141 3.202 12.613 1.00 95.75 161 HIS A N 1
ATOM 1195 C CA . HIS A 1 161 ? -3.533 4.525 12.140 1.00 95.75 161 HIS A CA 1
ATOM 1196 C C . HIS A 1 161 ? -5.063 4.623 12.016 1.00 95.75 161 HIS A C 1
ATOM 1198 O O . HIS A 1 161 ? -5.646 3.830 11.283 1.00 95.75 161 HIS A O 1
ATOM 1204 N N . PRO A 1 162 ? -5.728 5.573 12.701 1.00 92.94 162 PRO A N 1
ATOM 1205 C CA . PRO A 1 162 ? -7.170 5.724 12.588 1.00 92.94 162 PRO A CA 1
ATOM 1206 C C . PRO A 1 162 ? -7.501 6.482 11.300 1.00 92.94 162 PRO A C 1
ATOM 1208 O O . PRO A 1 162 ? -7.385 7.703 11.229 1.00 92.94 162 PRO A O 1
ATOM 1211 N N . GLY A 1 163 ? -7.891 5.745 10.265 1.00 95.56 163 GLY A N 1
ATOM 1212 C CA . GLY A 1 163 ? -8.176 6.317 8.952 1.00 95.56 163 GLY A CA 1
ATOM 1213 C C . GLY A 1 163 ? -7.773 5.400 7.808 1.00 95.56 163 GLY A C 1
ATOM 1214 O O . GLY A 1 163 ? -7.468 4.223 7.987 1.00 95.56 163 GLY A O 1
ATOM 1215 N N . PHE A 1 164 ? -7.797 5.945 6.600 1.00 97.75 164 PHE A N 1
ATOM 1216 C CA . PHE A 1 164 ? -7.365 5.217 5.425 1.00 97.75 164 PHE A CA 1
ATOM 1217 C C . PHE A 1 164 ? -5.839 5.091 5.437 1.00 97.75 164 PHE A C 1
ATOM 1219 O O . PHE A 1 164 ? -5.122 6.091 5.462 1.00 97.75 164 PHE A O 1
ATOM 1226 N N . SER A 1 165 ? -5.353 3.857 5.374 1.00 98.44 165 SER A N 1
ATOM 1227 C CA . SER A 1 165 ? -3.928 3.549 5.271 1.00 98.44 165 SER A CA 1
ATOM 1228 C C . SER A 1 165 ? -3.643 2.893 3.931 1.00 98.44 165 SER A C 1
ATOM 1230 O O . SER A 1 165 ? -4.336 1.956 3.548 1.00 98.44 165 SER A O 1
ATOM 1232 N N . PHE A 1 166 ? -2.611 3.338 3.227 1.00 98.56 166 PHE A N 1
ATOM 1233 C CA . PHE A 1 166 ? -2.135 2.744 1.987 1.00 98.56 166 PHE A CA 1
ATOM 1234 C C . PHE A 1 166 ? -0.689 2.275 2.141 1.00 98.56 166 PHE A C 1
ATOM 1236 O O . PHE A 1 166 ? 0.194 3.043 2.520 1.00 98.56 166 PHE A O 1
ATOM 1243 N N . ILE A 1 167 ? -0.448 1.002 1.835 1.00 98.75 167 ILE A N 1
ATOM 1244 C CA . ILE A 1 167 ? 0.868 0.373 1.918 1.00 98.75 167 ILE A CA 1
ATOM 1245 C C . ILE A 1 167 ? 1.194 -0.247 0.563 1.00 98.75 167 ILE A C 1
ATOM 1247 O O . ILE A 1 167 ? 0.585 -1.239 0.159 1.00 98.75 167 ILE A O 1
ATOM 1251 N N . SER A 1 168 ? 2.174 0.326 -0.132 1.00 98.44 168 SER A N 1
ATOM 1252 C CA . SER A 1 168 ? 2.745 -0.243 -1.353 1.00 98.44 168 SER A CA 1
ATOM 1253 C C . SER A 1 168 ? 3.800 -1.285 -0.987 1.00 98.44 168 SER A C 1
ATOM 1255 O O . SER A 1 168 ? 4.777 -0.973 -0.314 1.00 98.44 168 SER A O 1
ATOM 1257 N N . VAL A 1 169 ? 3.620 -2.535 -1.404 1.00 98.62 169 VAL A N 1
ATOM 1258 C CA . VAL A 1 169 ? 4.534 -3.645 -1.107 1.00 98.62 169 VAL A CA 1
ATOM 1259 C C . VAL A 1 169 ? 5.224 -4.090 -2.385 1.00 98.62 169 VAL A C 1
ATOM 1261 O O . VAL A 1 169 ? 4.657 -4.827 -3.195 1.00 98.62 169 VAL A O 1
ATOM 1264 N N . LEU A 1 170 ? 6.474 -3.672 -2.548 1.00 98.19 170 LEU A N 1
ATOM 1265 C CA . LEU A 1 170 ? 7.331 -4.076 -3.655 1.00 98.19 170 LEU A CA 1
ATOM 1266 C C . LEU A 1 170 ? 7.601 -5.578 -3.564 1.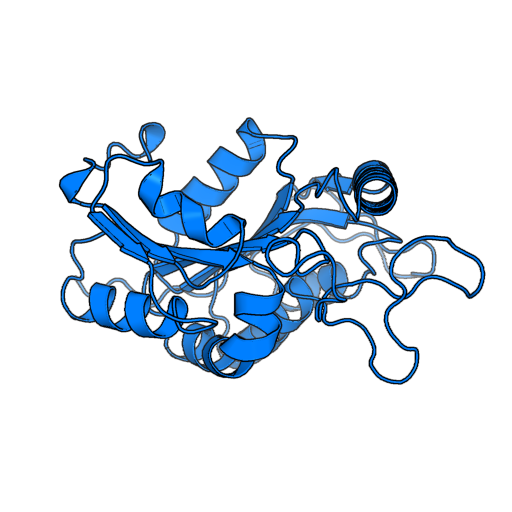00 98.19 170 LEU A C 1
ATOM 1268 O O . LEU A 1 170 ? 8.177 -6.062 -2.586 1.00 98.19 170 LEU A O 1
ATOM 1272 N N . THR A 1 171 ? 7.160 -6.325 -4.572 1.00 97.12 171 THR A N 1
ATOM 1273 C CA . THR A 1 171 ? 7.116 -7.790 -4.530 1.00 97.12 171 THR A CA 1
ATOM 1274 C C . THR A 1 171 ? 7.700 -8.383 -5.811 1.00 97.12 171 THR A C 1
ATOM 1276 O O . THR A 1 171 ? 7.295 -7.979 -6.900 1.00 97.12 171 THR A O 1
ATOM 1279 N N . PRO A 1 172 ? 8.608 -9.373 -5.728 1.00 94.06 172 PRO A N 1
ATOM 1280 C CA . PRO A 1 172 ? 9.146 -10.006 -6.924 1.00 94.06 172 PRO A CA 1
ATOM 1281 C C . PRO A 1 172 ? 8.074 -10.845 -7.628 1.00 94.06 172 PRO A C 1
ATOM 1283 O O . PRO A 1 172 ? 7.456 -11.715 -7.011 1.00 94.06 172 PRO A O 1
ATOM 1286 N N . CYS A 1 173 ? 7.909 -10.671 -8.942 1.00 94.25 173 CYS A N 1
ATOM 1287 C CA . CYS A 1 173 ? 7.306 -11.699 -9.788 1.00 94.25 173 CYS A CA 1
ATOM 1288 C C . CYS A 1 173 ? 8.415 -12.440 -10.535 1.00 94.25 173 CYS A C 1
ATOM 1290 O O . CYS A 1 173 ? 8.866 -11.999 -11.590 1.00 94.25 173 CYS A O 1
ATOM 1292 N N . ILE A 1 174 ? 8.835 -13.587 -9.997 1.00 93.19 174 ILE A N 1
ATOM 1293 C CA . ILE A 1 174 ? 9.937 -14.387 -10.560 1.00 93.19 174 ILE A CA 1
ATOM 1294 C C . ILE A 1 174 ? 9.692 -14.761 -12.029 1.00 93.19 174 ILE A C 1
ATOM 1296 O O . ILE A 1 174 ? 10.631 -14.831 -12.812 1.00 93.19 174 ILE A O 1
ATOM 1300 N N . THR A 1 175 ? 8.431 -14.949 -12.419 1.00 92.75 175 THR A N 1
ATOM 1301 C CA . THR A 1 175 ? 8.053 -15.330 -13.784 1.00 92.75 175 THR A CA 1
ATOM 1302 C C . THR A 1 175 ? 8.247 -14.214 -14.816 1.00 92.75 175 THR A C 1
ATOM 1304 O O . THR A 1 175 ? 8.527 -14.526 -15.968 1.00 92.75 175 THR A O 1
ATOM 1307 N N . TYR A 1 176 ? 8.074 -12.940 -14.440 1.00 89.00 176 TYR A N 1
ATOM 1308 C CA . TYR A 1 176 ? 7.960 -11.837 -15.412 1.00 89.00 176 TYR A CA 1
ATOM 1309 C C . TYR A 1 176 ? 8.864 -10.629 -15.133 1.00 89.00 176 TYR A C 1
ATOM 1311 O O . TYR A 1 176 ? 9.298 -9.981 -16.078 1.00 89.00 176 TYR A O 1
ATOM 1319 N N . THR A 1 177 ? 9.142 -10.298 -13.868 1.00 88.38 177 THR A N 1
ATOM 1320 C CA . THR A 1 177 ? 9.802 -9.036 -13.468 1.00 88.38 177 THR A CA 1
ATOM 1321 C C . THR A 1 177 ? 10.961 -9.255 -12.485 1.00 88.38 177 THR A C 1
ATOM 1323 O O . THR A 1 177 ? 11.264 -8.396 -11.659 1.00 88.38 177 THR A O 1
ATOM 1326 N N . ALA A 1 178 ? 11.633 -10.411 -12.558 1.00 88.69 178 ALA A N 1
ATOM 1327 C CA . ALA A 1 178 ? 12.716 -10.774 -11.637 1.00 88.69 178 ALA A CA 1
ATOM 1328 C C . ALA A 1 178 ? 13.898 -9.784 -11.662 1.00 88.69 178 ALA A C 1
ATOM 1330 O O . ALA A 1 178 ? 14.339 -9.332 -10.605 1.00 88.69 178 ALA A O 1
ATOM 1331 N N . GLU A 1 179 ? 14.384 -9.427 -12.856 1.00 89.06 179 GLU A N 1
ATOM 1332 C CA . GLU A 1 179 ? 15.503 -8.487 -13.040 1.00 89.06 179 GLU A CA 1
ATOM 1333 C C . GLU A 1 179 ? 15.138 -7.079 -12.557 1.00 89.06 179 GLU A C 1
ATOM 1335 O O . GLU A 1 179 ? 15.891 -6.463 -11.804 1.00 89.06 179 GLU A O 1
ATOM 1340 N N . LEU A 1 180 ? 13.931 -6.618 -12.898 1.00 89.12 180 LEU A N 1
ATOM 1341 C CA . LEU A 1 180 ? 13.398 -5.338 -12.440 1.00 89.12 180 LEU A CA 1
ATOM 1342 C C . LEU A 1 180 ? 13.367 -5.253 -10.907 1.00 89.12 180 LEU A C 1
ATOM 1344 O O . LEU A 1 180 ? 13.819 -4.273 -10.319 1.00 89.12 180 LEU A O 1
ATOM 1348 N N . PHE A 1 181 ? 12.865 -6.297 -10.244 1.00 93.00 181 PHE A N 1
ATOM 1349 C CA . PHE A 1 181 ? 12.832 -6.330 -8.786 1.00 93.00 181 PHE A CA 1
ATOM 1350 C C . PHE A 1 181 ? 14.240 -6.294 -8.172 1.00 93.00 181 PHE A C 1
ATOM 1352 O O . PHE A 1 181 ? 14.445 -5.645 -7.146 1.00 93.00 181 PHE A O 1
ATOM 1359 N N . ALA A 1 182 ? 15.218 -6.966 -8.788 1.00 92.75 182 ALA A N 1
ATOM 1360 C CA . ALA A 1 182 ? 16.603 -6.935 -8.324 1.00 92.75 182 ALA A CA 1
ATOM 1361 C C . ALA A 1 182 ? 17.206 -5.521 -8.408 1.00 92.75 182 ALA A C 1
ATOM 1363 O O . ALA A 1 182 ? 17.845 -5.085 -7.448 1.00 92.75 182 ALA A O 1
ATOM 1364 N N . ALA A 1 183 ? 16.945 -4.794 -9.499 1.00 92.12 183 ALA A N 1
ATOM 1365 C CA . ALA A 1 183 ? 17.376 -3.406 -9.660 1.00 92.12 183 ALA A CA 1
ATOM 1366 C C . ALA A 1 183 ? 16.769 -2.503 -8.574 1.00 92.12 183 ALA A C 1
ATOM 1368 O O . ALA A 1 183 ? 17.509 -1.861 -7.830 1.00 92.12 183 ALA A O 1
ATOM 1369 N N . ILE A 1 184 ? 15.447 -2.558 -8.381 1.00 92.94 184 ILE A N 1
ATOM 1370 C CA . ILE A 1 184 ? 14.738 -1.807 -7.328 1.00 92.94 184 ILE A CA 1
ATOM 1371 C C . ILE A 1 184 ? 15.320 -2.107 -5.941 1.00 92.94 184 ILE A C 1
ATOM 1373 O O . ILE A 1 184 ? 15.567 -1.205 -5.143 1.00 92.94 184 ILE A O 1
ATOM 1377 N N . LYS A 1 185 ? 15.589 -3.384 -5.648 1.00 94.88 185 LYS A N 1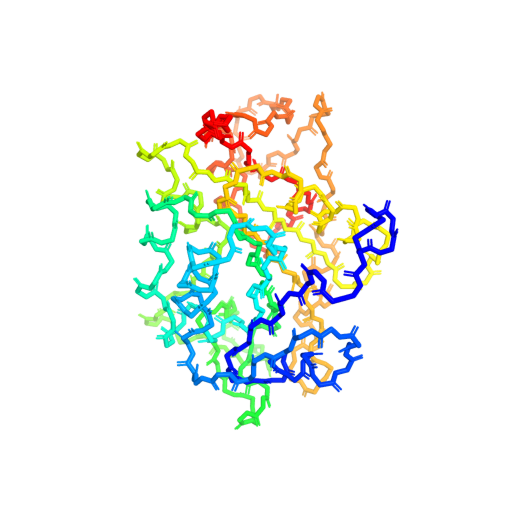
ATOM 1378 C CA . LYS A 1 185 ? 16.158 -3.797 -4.362 1.00 94.88 185 LYS A CA 1
ATOM 1379 C C . LYS A 1 185 ? 17.560 -3.224 -4.126 1.00 94.88 185 LYS A C 1
ATOM 1381 O O . LYS A 1 185 ? 17.881 -2.910 -2.984 1.00 94.88 185 LYS A O 1
ATOM 1386 N N . SER A 1 186 ? 18.389 -3.095 -5.163 1.00 94.88 186 SER A N 1
ATOM 1387 C CA . SER A 1 186 ? 19.757 -2.567 -5.026 1.00 94.88 186 SER A CA 1
ATOM 1388 C C . SER A 1 186 ? 19.822 -1.079 -4.669 1.00 94.88 186 SER A C 1
ATOM 1390 O O . SER A 1 186 ? 20.810 -0.650 -4.081 1.00 94.88 186 SER A O 1
ATOM 1392 N N . VAL A 1 187 ? 18.764 -0.320 -4.968 1.00 93.12 187 VAL A N 1
ATOM 1393 C CA . VAL A 1 187 ? 18.666 1.126 -4.697 1.00 93.12 187 VAL A CA 1
ATOM 1394 C C . VAL A 1 187 ? 17.705 1.450 -3.546 1.00 93.12 187 VAL A C 1
ATOM 1396 O O . VAL A 1 187 ? 17.315 2.602 -3.347 1.00 93.12 187 VAL A O 1
ATOM 1399 N N . ALA A 1 188 ? 17.281 0.433 -2.790 1.00 94.75 188 ALA A N 1
ATOM 1400 C CA . ALA A 1 188 ? 16.355 0.597 -1.681 1.00 94.75 188 ALA A CA 1
ATOM 1401 C C . ALA A 1 188 ? 17.048 1.153 -0.427 1.00 94.75 188 ALA A C 1
ATOM 1403 O O . ALA A 1 188 ? 18.111 0.690 -0.017 1.00 94.75 188 ALA A O 1
ATOM 1404 N N . SER A 1 189 ? 16.402 2.121 0.217 1.00 94.44 189 SER A N 1
ATOM 1405 C CA . SER A 1 189 ? 16.866 2.794 1.430 1.00 94.44 189 SER A CA 1
ATOM 1406 C C . SER A 1 189 ? 15.733 2.884 2.446 1.00 94.44 189 SER A C 1
ATOM 1408 O O . SER A 1 189 ? 14.583 3.108 2.074 1.00 94.44 189 SER A O 1
ATOM 1410 N N . TYR A 1 190 ? 16.042 2.696 3.727 1.00 95.50 190 TYR A N 1
ATOM 1411 C CA . TYR A 1 190 ? 15.042 2.737 4.792 1.00 95.50 190 TYR A CA 1
ATOM 1412 C C . TYR A 1 190 ? 14.926 4.143 5.373 1.00 95.50 190 TYR A C 1
ATOM 1414 O O . TYR A 1 190 ? 15.921 4.735 5.784 1.00 95.50 190 TYR A O 1
ATOM 1422 N N . LEU A 1 191 ? 13.703 4.656 5.437 1.00 94.69 191 LEU A N 1
ATOM 1423 C CA . LEU A 1 191 ? 13.360 5.892 6.118 1.00 94.69 191 LEU A CA 1
ATOM 1424 C C . LEU A 1 191 ? 13.184 5.627 7.612 1.00 94.69 191 LEU A C 1
ATOM 1426 O O . LEU A 1 191 ? 12.501 4.685 8.022 1.00 94.69 191 LEU A O 1
ATOM 1430 N N . ARG A 1 192 ? 13.780 6.492 8.429 1.00 93.31 192 ARG A N 1
ATOM 1431 C CA . ARG A 1 192 ? 13.656 6.479 9.887 1.00 93.31 192 ARG A CA 1
ATOM 1432 C C . ARG A 1 192 ? 13.468 7.896 10.384 1.00 93.31 192 ARG A C 1
ATOM 1434 O O . ARG A 1 192 ? 14.178 8.804 9.963 1.00 93.31 192 ARG A O 1
ATOM 1441 N N . GLU A 1 193 ? 12.492 8.085 11.260 1.00 91.44 193 GLU A N 1
ATOM 1442 C CA . GLU A 1 193 ? 12.142 9.407 11.774 1.00 91.44 193 GLU A CA 1
ATOM 1443 C C . GLU A 1 193 ? 13.345 10.073 12.458 1.00 91.44 193 GLU A C 1
ATOM 1445 O O . GLU A 1 193 ? 14.061 9.453 13.244 1.00 91.44 193 GLU A O 1
ATOM 1450 N N . GLY A 1 194 ? 13.595 11.338 12.117 1.00 90.50 194 GLY A N 1
ATOM 1451 C CA . GLY A 1 194 ? 14.717 12.125 12.628 1.00 90.50 194 GLY A CA 1
ATOM 1452 C C . GLY A 1 194 ? 16.069 11.871 11.948 1.00 90.50 194 GLY A C 1
ATOM 1453 O O . GLY A 1 194 ? 16.968 12.711 12.090 1.00 90.50 194 GLY A O 1
ATOM 1454 N N . GLU A 1 195 ? 16.233 10.787 11.184 1.00 92.44 195 GLU A N 1
ATOM 1455 C CA . GLU A 1 195 ? 17.442 10.541 10.387 1.00 92.44 195 GLU A CA 1
ATOM 1456 C C . GLU A 1 195 ? 17.475 11.436 9.139 1.00 92.44 195 GLU A C 1
ATOM 1458 O O . GLU A 1 195 ? 16.444 11.916 8.664 1.00 92.44 195 GLU A O 1
ATOM 1463 N N . LEU A 1 196 ? 18.678 11.716 8.631 1.00 89.19 196 LEU A N 1
ATOM 1464 C CA . LEU A 1 196 ? 18.833 12.497 7.406 1.00 89.19 196 LEU A CA 1
ATOM 1465 C C . LEU A 1 196 ? 18.386 11.670 6.205 1.00 89.19 196 LEU A C 1
ATOM 1467 O O . LEU A 1 196 ? 18.766 10.508 6.078 1.00 89.19 196 LEU A O 1
ATOM 1471 N N . VAL A 1 197 ? 17.624 12.291 5.313 1.00 86.25 197 VAL A N 1
ATOM 1472 C CA . VAL A 1 197 ? 17.231 11.675 4.053 1.00 86.25 197 VAL A CA 1
ATOM 1473 C C . VAL A 1 197 ? 18.155 12.149 2.952 1.00 86.25 197 VAL A C 1
ATOM 1475 O O . VAL A 1 197 ? 18.365 13.347 2.749 1.00 86.25 197 VAL A O 1
ATOM 1478 N N . GLU A 1 198 ? 18.716 11.180 2.246 1.00 73.25 198 GLU A N 1
ATOM 1479 C CA . GLU A 1 198 ? 19.521 11.416 1.062 1.00 73.25 198 GLU A CA 1
ATOM 1480 C C . GLU A 1 198 ? 18.611 11.843 -0.092 1.00 73.25 198 GLU A C 1
ATOM 1482 O O . GLU A 1 198 ? 17.795 11.054 -0.570 1.00 73.25 198 GLU A O 1
ATOM 1487 N N . LEU A 1 199 ? 18.768 13.092 -0.525 1.00 68.06 199 LEU A N 1
ATOM 1488 C CA . LEU A 1 199 ? 18.108 13.635 -1.709 1.00 68.06 199 LEU A CA 1
ATOM 1489 C C . LEU A 1 199 ? 18.747 13.076 -2.996 1.00 68.06 199 LEU A C 1
ATOM 1491 O O . LEU A 1 199 ? 19.884 12.591 -2.941 1.00 68.06 199 LEU A O 1
ATOM 1495 N N . PRO A 1 200 ? 18.057 13.156 -4.152 1.00 65.31 200 PRO A N 1
ATOM 1496 C CA . PRO A 1 200 ? 18.659 12.858 -5.449 1.00 65.31 200 PRO A CA 1
ATOM 1497 C C . PRO A 1 200 ? 19.983 13.605 -5.630 1.00 65.31 200 PRO A C 1
ATOM 1499 O O . PRO A 1 200 ? 20.110 14.757 -5.207 1.00 65.31 200 PRO A O 1
ATOM 1502 N N . MET A 1 201 ? 20.967 12.975 -6.280 1.00 56.84 201 MET A N 1
ATOM 1503 C CA . MET A 1 201 ? 22.311 13.561 -6.436 1.00 56.84 201 MET A CA 1
ATOM 1504 C C . MET A 1 201 ? 22.313 14.893 -7.203 1.00 56.84 201 MET A C 1
ATOM 1506 O O . MET A 1 201 ? 23.269 15.656 -7.111 1.00 56.84 201 MET A O 1
ATOM 1510 N N . SER A 1 202 ? 21.253 15.165 -7.963 1.00 59.34 202 SER A N 1
ATOM 1511 C CA . SER A 1 202 ? 21.033 16.405 -8.707 1.00 59.34 202 SER A CA 1
ATOM 1512 C C . SER A 1 202 ? 20.519 17.569 -7.848 1.00 59.34 202 SER A C 1
ATOM 1514 O O . SER A 1 202 ? 20.366 18.674 -8.364 1.00 59.34 202 SER A O 1
ATOM 1516 N N . SER A 1 203 ? 20.233 17.350 -6.560 1.00 66.00 203 SER A N 1
ATOM 1517 C CA . SER A 1 203 ? 19.688 18.372 -5.667 1.00 66.00 203 SER A CA 1
ATOM 1518 C C . SER A 1 203 ? 20.781 19.237 -5.030 1.00 66.00 203 SER A C 1
ATOM 1520 O O . SER A 1 203 ? 21.702 18.726 -4.396 1.00 66.00 203 SER A O 1
ATOM 1522 N N . GLU A 1 204 ? 20.632 20.561 -5.121 1.00 72.56 204 GLU A N 1
ATOM 1523 C CA . GLU A 1 204 ? 21.438 21.541 -4.370 1.00 72.56 204 GLU A CA 1
ATOM 1524 C C . GLU A 1 204 ? 20.861 21.838 -2.967 1.00 72.56 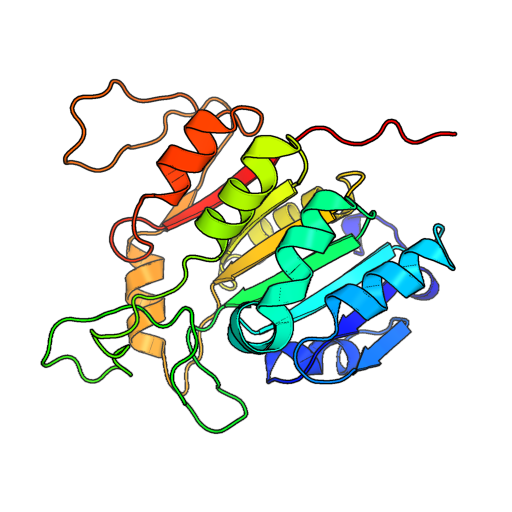204 GLU A C 1
ATOM 1526 O O . GLU A 1 204 ? 21.416 22.636 -2.206 1.00 72.56 204 GLU A O 1
ATOM 1531 N N . GLU A 1 205 ? 19.727 21.225 -2.605 1.00 71.69 205 GLU A N 1
ATOM 1532 C CA . GLU A 1 205 ? 19.084 21.440 -1.308 1.00 71.69 205 GLU A CA 1
ATOM 1533 C C . GLU A 1 205 ? 19.860 20.776 -0.156 1.00 71.69 205 GLU A C 1
ATOM 1535 O O . GLU A 1 205 ? 20.505 19.735 -0.298 1.00 71.69 205 GLU A O 1
ATOM 1540 N N . LYS A 1 206 ? 19.755 21.364 1.043 1.00 74.75 206 LYS A N 1
ATOM 1541 C CA . LYS A 1 206 ? 20.310 20.757 2.259 1.00 74.75 206 LYS A CA 1
ATOM 1542 C C . LYS A 1 206 ? 19.562 19.458 2.598 1.00 74.75 206 LYS A C 1
ATOM 1544 O O . LYS A 1 206 ? 18.343 19.421 2.445 1.00 74.75 206 LYS A O 1
ATOM 1549 N N . PRO A 1 207 ? 20.248 18.434 3.140 1.00 79.56 207 PRO A N 1
ATOM 1550 C CA . PRO A 1 207 ? 19.597 17.212 3.601 1.00 79.56 207 PRO A CA 1
ATOM 1551 C C . PRO A 1 207 ? 18.504 17.501 4.635 1.00 79.56 207 PRO A C 1
ATOM 1553 O O . PRO A 1 207 ? 18.723 18.235 5.605 1.00 79.56 207 PRO A O 1
ATOM 1556 N N . TRP A 1 208 ? 17.338 16.895 4.436 1.00 83.12 208 TRP A N 1
ATOM 1557 C CA . TRP A 1 208 ? 16.191 17.016 5.333 1.00 83.12 208 TRP A CA 1
ATOM 1558 C C . TRP A 1 208 ? 16.250 15.922 6.396 1.00 83.12 208 TRP A C 1
ATOM 1560 O O . TRP A 1 208 ? 16.754 14.832 6.138 1.00 83.12 208 TRP A O 1
ATOM 1570 N N . ARG A 1 209 ? 15.706 16.178 7.588 1.00 90.25 209 ARG A N 1
ATOM 1571 C CA . ARG A 1 209 ? 15.425 15.100 8.547 1.00 90.25 209 ARG A CA 1
ATOM 1572 C C . ARG A 1 209 ? 14.067 14.507 8.228 1.00 90.25 209 ARG A C 1
ATOM 1574 O O . ARG A 1 209 ? 13.110 15.259 8.063 1.00 90.25 209 ARG A O 1
ATOM 1581 N N . HIS A 1 210 ? 13.981 13.185 8.155 1.00 94.06 210 HIS A N 1
ATOM 1582 C CA . HIS A 1 210 ? 12.723 12.517 7.874 1.00 94.06 210 HIS A CA 1
ATOM 1583 C C . HIS A 1 210 ? 11.693 12.852 8.956 1.00 94.06 210 HIS A C 1
ATOM 1585 O O . HIS A 1 210 ? 11.925 12.613 10.143 1.00 94.06 210 HIS A O 1
ATOM 1591 N N . ASN A 1 211 ? 10.556 13.389 8.527 1.00 94.06 211 ASN A N 1
ATOM 1592 C CA . ASN A 1 211 ? 9.395 13.645 9.359 1.00 94.06 211 ASN A CA 1
ATOM 1593 C C . ASN A 1 211 ? 8.151 13.165 8.594 1.00 94.06 211 ASN A C 1
ATOM 1595 O O . ASN A 1 211 ? 7.770 13.812 7.618 1.00 94.06 211 ASN A O 1
ATOM 1599 N N . PRO A 1 212 ? 7.494 12.073 9.021 1.00 94.06 212 PRO A N 1
ATOM 1600 C CA . PRO A 1 212 ? 6.330 11.542 8.319 1.00 94.06 212 PRO A CA 1
ATOM 1601 C C . PRO A 1 212 ? 5.108 12.469 8.406 1.00 94.06 212 PRO A C 1
ATOM 1603 O O . PRO A 1 212 ? 4.145 12.264 7.681 1.00 94.06 212 PRO A O 1
ATOM 1606 N N . THR A 1 213 ? 5.106 13.496 9.259 1.00 94.75 213 THR A N 1
ATOM 1607 C CA . THR A 1 213 ? 4.003 14.475 9.323 1.00 94.75 213 THR A CA 1
ATOM 1608 C C . THR A 1 213 ? 4.146 15.621 8.317 1.00 94.75 213 THR A C 1
ATOM 1610 O O . THR A 1 213 ? 3.198 16.377 8.111 1.00 94.75 213 THR A O 1
ATOM 1613 N N . ASP A 1 214 ? 5.306 15.753 7.667 1.00 93.50 214 ASP A N 1
ATOM 1614 C CA . ASP A 1 214 ? 5.565 16.797 6.677 1.00 93.50 214 ASP A CA 1
ATOM 1615 C C . ASP A 1 214 ? 5.186 16.306 5.274 1.00 93.50 214 ASP A C 1
ATOM 1617 O O . ASP A 1 214 ? 5.920 15.556 4.625 1.00 93.50 214 ASP A O 1
ATOM 1621 N N . ILE A 1 215 ? 4.024 16.747 4.785 1.00 93.88 215 ILE A N 1
ATOM 1622 C CA . ILE A 1 215 ? 3.548 16.366 3.453 1.00 93.88 215 ILE A CA 1
ATOM 1623 C C . ILE A 1 215 ? 4.405 16.941 2.317 1.00 93.88 215 ILE A C 1
ATOM 1625 O O . ILE A 1 215 ? 4.475 16.350 1.241 1.00 93.88 215 ILE A O 1
ATOM 1629 N N . GLY A 1 216 ? 5.068 18.081 2.539 1.00 91.94 216 GLY A N 1
ATOM 1630 C CA . GLY A 1 216 ? 5.961 18.685 1.554 1.00 91.94 216 GLY A CA 1
ATOM 1631 C C . GLY A 1 216 ? 7.203 17.825 1.359 1.00 91.94 216 GLY A C 1
ATOM 1632 O O . GLY A 1 216 ? 7.565 17.507 0.226 1.00 91.94 216 GLY A O 1
ATOM 1633 N N . LEU A 1 217 ? 7.797 17.368 2.464 1.00 91.50 217 LEU A N 1
ATOM 1634 C CA . LEU A 1 217 ? 8.885 16.397 2.425 1.00 91.50 217 LEU A CA 1
ATOM 1635 C C . LEU A 1 217 ? 8.426 15.071 1.806 1.00 91.50 217 LEU A C 1
ATOM 1637 O O . LEU A 1 217 ? 9.120 14.539 0.944 1.00 91.50 217 LEU A O 1
ATOM 1641 N N . ALA A 1 218 ? 7.249 14.559 2.177 1.00 93.94 218 ALA A N 1
ATOM 1642 C CA . ALA A 1 218 ? 6.715 13.326 1.599 1.00 93.94 218 ALA A CA 1
ATOM 1643 C C . ALA A 1 218 ? 6.584 13.410 0.065 1.00 93.94 218 ALA A C 1
ATOM 1645 O O . ALA A 1 218 ? 7.013 12.491 -0.634 1.00 93.94 218 ALA A O 1
ATOM 1646 N N . LEU A 1 219 ? 6.066 14.529 -0.464 1.00 92.81 219 LEU A N 1
ATOM 1647 C CA . LEU A 1 219 ? 5.994 14.784 -1.909 1.00 92.81 219 LEU A CA 1
ATOM 1648 C C . LEU A 1 219 ? 7.378 14.759 -2.562 1.00 92.81 219 LEU A C 1
ATOM 1650 O O . LEU A 1 219 ? 7.538 14.148 -3.613 1.00 92.81 219 LEU A O 1
ATOM 1654 N N . ARG A 1 220 ? 8.380 15.396 -1.945 1.00 90.06 220 ARG A N 1
ATOM 1655 C CA . ARG A 1 220 ? 9.758 15.399 -2.461 1.00 90.06 220 ARG A CA 1
ATOM 1656 C C . ARG A 1 220 ? 10.349 13.996 -2.522 1.00 90.06 220 ARG A C 1
ATOM 1658 O O . ARG A 1 220 ? 10.935 13.632 -3.534 1.00 90.06 220 ARG A O 1
ATOM 1665 N N . LEU A 1 221 ? 10.170 13.206 -1.464 1.00 91.19 221 LEU A N 1
ATOM 1666 C CA . LEU A 1 221 ? 10.666 11.830 -1.423 1.00 91.19 221 LEU A CA 1
ATOM 1667 C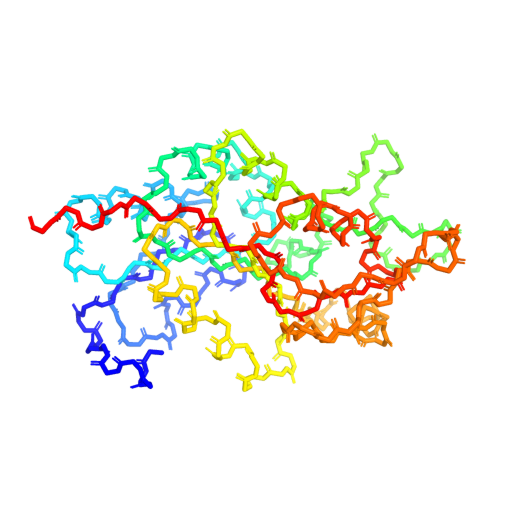 C . LEU A 1 221 ? 10.007 10.972 -2.505 1.00 91.19 221 LEU A C 1
ATOM 1669 O O . LEU A 1 221 ? 10.702 10.267 -3.229 1.00 91.19 221 LEU A O 1
ATOM 1673 N N . ALA A 1 222 ? 8.689 11.086 -2.665 1.00 92.00 222 ALA A N 1
ATOM 1674 C CA . ALA A 1 222 ? 7.936 10.303 -3.640 1.00 92.00 222 ALA A CA 1
ATOM 1675 C C . ALA A 1 222 ? 8.114 10.753 -5.099 1.00 92.00 222 ALA A C 1
ATOM 1677 O O . ALA A 1 222 ? 7.763 10.014 -6.009 1.00 92.00 222 ALA A O 1
ATOM 1678 N N . GLN A 1 223 ? 8.667 11.944 -5.346 1.00 90.69 223 GLN A N 1
ATOM 1679 C CA . GLN A 1 223 ? 9.060 12.375 -6.692 1.00 90.69 223 GLN A CA 1
ATOM 1680 C C . GLN A 1 223 ? 10.317 11.662 -7.203 1.00 90.69 223 GLN A C 1
ATOM 1682 O O . GLN A 1 223 ? 10.596 11.724 -8.400 1.00 90.69 223 GLN A O 1
ATOM 1687 N N . THR A 1 224 ? 11.076 11.002 -6.324 1.00 88.06 224 THR A N 1
ATOM 1688 C CA . THR A 1 224 ? 12.270 10.258 -6.728 1.00 88.06 224 THR A CA 1
ATOM 1689 C C . THR A 1 224 ? 11.852 8.972 -7.444 1.00 88.06 224 THR A C 1
ATOM 1691 O O . THR A 1 224 ? 11.144 8.160 -6.844 1.00 88.06 224 THR A O 1
ATOM 1694 N N . PRO A 1 225 ? 12.269 8.746 -8.704 1.00 87.19 225 PRO A N 1
ATOM 1695 C CA . PRO A 1 225 ? 11.897 7.542 -9.435 1.00 87.19 225 PRO A CA 1
ATOM 1696 C C . PRO A 1 225 ? 12.328 6.267 -8.704 1.00 87.19 225 PRO A C 1
ATOM 1698 O O . PRO A 1 225 ? 13.467 6.156 -8.251 1.00 87.19 225 PRO A O 1
ATOM 1701 N N . VAL A 1 226 ? 11.456 5.253 -8.683 1.00 88.25 226 VAL A N 1
ATOM 1702 C CA . VAL A 1 226 ? 11.695 3.979 -7.973 1.00 88.25 226 VAL A CA 1
ATOM 1703 C C . VAL A 1 226 ? 13.003 3.278 -8.381 1.00 88.25 226 VAL A C 1
ATOM 1705 O O . VAL A 1 226 ? 13.634 2.615 -7.558 1.00 88.25 226 VAL A O 1
ATOM 1708 N N . LEU A 1 227 ? 13.432 3.439 -9.638 1.00 88.44 227 LEU A N 1
ATOM 1709 C CA . LEU A 1 227 ? 14.679 2.872 -10.168 1.00 88.44 227 LEU A CA 1
ATOM 1710 C C . LEU A 1 227 ? 15.929 3.693 -9.834 1.00 88.44 227 LEU A C 1
ATOM 1712 O O . LEU A 1 227 ? 17.026 3.145 -9.864 1.00 88.44 227 LEU A O 1
ATOM 1716 N N . GLU A 1 228 ? 15.778 4.977 -9.516 1.00 88.44 228 GLU A N 1
ATOM 1717 C CA . GLU A 1 228 ? 16.885 5.819 -9.058 1.00 88.44 228 GLU A CA 1
ATOM 1718 C C . GLU A 1 228 ? 17.113 5.609 -7.561 1.00 88.44 228 GLU A C 1
ATOM 1720 O O . GLU A 1 228 ? 18.233 5.350 -7.120 1.00 88.44 228 GLU A O 1
ATOM 1725 N N . LYS A 1 229 ? 16.032 5.683 -6.778 1.00 90.06 229 LYS A N 1
ATOM 1726 C CA . LYS A 1 229 ? 16.061 5.431 -5.344 1.00 90.06 229 LYS A CA 1
ATOM 1727 C C . LYS A 1 229 ? 14.698 5.010 -4.839 1.00 90.06 229 LYS A C 1
ATOM 1729 O O . LYS A 1 229 ? 13.705 5.706 -5.014 1.00 90.06 229 LYS A O 1
ATOM 1734 N N . THR A 1 230 ? 14.664 3.882 -4.145 1.00 92.88 230 THR A N 1
ATOM 1735 C CA . THR A 1 230 ? 13.443 3.392 -3.509 1.00 92.88 230 THR A CA 1
ATOM 1736 C C . THR A 1 230 ? 13.474 3.726 -2.023 1.00 92.88 230 THR A C 1
ATOM 1738 O O . THR A 1 230 ? 14.383 3.304 -1.306 1.00 92.88 230 THR A O 1
ATOM 1741 N N . HIS A 1 231 ? 12.471 4.448 -1.534 1.00 95.12 231 HIS A N 1
ATOM 1742 C CA . HIS A 1 231 ? 12.320 4.738 -0.111 1.00 95.12 231 HIS A CA 1
ATOM 1743 C C . HIS A 1 231 ? 11.374 3.729 0.549 1.00 95.12 231 HIS A C 1
ATOM 1745 O O . HIS A 1 231 ? 10.224 3.581 0.155 1.00 95.12 231 HIS A O 1
ATOM 1751 N N . LEU A 1 232 ? 11.858 3.028 1.571 1.00 97.31 232 LEU A N 1
ATOM 1752 C CA . LEU A 1 232 ? 11.103 2.045 2.342 1.00 97.31 232 LEU A CA 1
ATOM 1753 C C . LEU A 1 232 ? 10.814 2.605 3.731 1.00 97.31 232 LEU A C 1
ATOM 1755 O O . LEU A 1 232 ? 11.727 3.021 4.430 1.00 97.31 232 LEU A O 1
ATOM 1759 N N . GLY A 1 233 ? 9.563 2.588 4.161 1.00 97.81 233 GLY A N 1
ATOM 1760 C CA . GLY A 1 233 ? 9.150 3.128 5.450 1.00 97.81 233 GLY A CA 1
ATOM 1761 C C . GLY A 1 233 ? 7.799 3.822 5.363 1.00 97.81 233 GLY A C 1
ATOM 1762 O O . GLY A 1 233 ? 7.050 3.652 4.400 1.00 97.81 233 GLY A O 1
ATOM 1763 N N . ILE A 1 234 ? 7.492 4.612 6.386 1.00 98.06 234 ILE A N 1
ATOM 1764 C CA . ILE A 1 234 ? 6.323 5.492 6.407 1.00 98.06 234 ILE A CA 1
ATOM 1765 C C . ILE A 1 234 ? 6.735 6.788 5.712 1.00 98.06 234 ILE A C 1
ATOM 1767 O O . ILE A 1 234 ? 7.626 7.472 6.196 1.00 98.06 234 ILE A O 1
ATOM 1771 N N . LEU A 1 235 ? 6.117 7.130 4.583 1.00 96.50 235 LEU A N 1
ATOM 1772 C CA . LEU A 1 235 ? 6.423 8.380 3.881 1.00 96.50 235 LEU A CA 1
ATOM 1773 C C . LEU A 1 235 ? 5.575 9.532 4.404 1.00 96.50 235 LEU A C 1
ATOM 1775 O O . LEU A 1 235 ? 6.072 10.645 4.538 1.00 96.50 235 LEU A O 1
ATOM 1779 N N . PHE A 1 236 ? 4.306 9.256 4.702 1.00 97.12 236 PHE A N 1
ATOM 1780 C CA . PHE A 1 236 ? 3.379 10.252 5.212 1.00 97.12 236 PHE A CA 1
ATOM 1781 C C . PHE A 1 236 ? 2.442 9.653 6.261 1.00 97.12 236 PHE A C 1
ATOM 1783 O O . PHE A 1 236 ? 1.923 8.549 6.107 1.00 97.12 236 PHE A O 1
ATOM 1790 N N . LYS A 1 237 ? 2.211 10.404 7.332 1.00 96.00 237 LYS A N 1
ATOM 1791 C CA . LYS A 1 237 ? 1.265 10.122 8.403 1.00 96.00 237 LYS A CA 1
ATOM 1792 C C . LYS A 1 237 ? 0.480 11.399 8.673 1.00 96.00 237 LYS A C 1
ATOM 1794 O O . LYS A 1 237 ? 0.903 12.260 9.441 1.00 96.00 237 LYS A O 1
ATOM 1799 N N . GLY A 1 238 ? -0.654 11.495 7.995 1.00 90.25 238 GLY A N 1
ATOM 1800 C CA . GLY A 1 238 ? -1.554 12.632 8.065 1.00 90.25 238 GLY A CA 1
ATOM 1801 C C . GLY A 1 238 ? -2.454 12.666 9.299 1.00 90.25 238 GLY A C 1
ATOM 1802 O O . GLY A 1 238 ? -2.366 11.832 10.205 1.00 90.25 238 GLY A O 1
ATOM 1803 N N . VAL A 1 239 ? -3.357 13.643 9.301 1.00 80.38 239 VAL A N 1
ATOM 1804 C CA . VAL A 1 239 ? -4.346 13.869 10.354 1.00 80.38 239 VAL A CA 1
ATOM 1805 C C . VAL A 1 239 ? -5.368 12.731 10.357 1.00 80.38 239 VAL A C 1
ATOM 1807 O O . VAL A 1 239 ? -6.031 12.447 9.358 1.00 80.38 239 VAL A O 1
ATOM 1810 N N . SER A 1 240 ? -5.502 12.089 11.513 1.00 69.12 240 SER A N 1
ATOM 1811 C CA . SER A 1 240 ? -6.605 11.181 11.818 1.00 69.12 240 SER A CA 1
ATOM 1812 C C . SER A 1 240 ? -7.840 12.010 12.177 1.00 69.12 240 SER A C 1
ATOM 1814 O O . SER A 1 240 ? -7.689 12.963 12.942 1.00 69.12 240 SER A O 1
ATOM 1816 N N . PRO A 1 241 ? -9.064 11.666 11.729 1.00 62.53 241 PRO A N 1
ATOM 1817 C CA . PRO A 1 241 ? -10.253 12.155 12.412 1.00 62.53 241 PRO A CA 1
ATOM 1818 C C . PRO A 1 241 ? -10.129 11.771 13.888 1.00 62.53 241 PRO A C 1
ATOM 1820 O O . PRO A 1 241 ? -9.687 10.658 14.197 1.00 62.53 241 PRO A O 1
ATOM 1823 N N . ASP A 1 242 ? -10.479 12.681 14.797 1.00 54.38 242 ASP A N 1
ATOM 1824 C CA . ASP A 1 242 ? -10.642 12.308 16.198 1.00 54.38 242 ASP A CA 1
ATOM 1825 C C . ASP A 1 242 ? -11.560 11.086 16.225 1.00 54.38 242 ASP A C 1
ATOM 1827 O O . ASP A 1 242 ? -12.634 11.099 15.612 1.00 54.38 242 ASP A O 1
ATOM 1831 N N . ARG A 1 243 ? -11.113 9.996 16.863 1.00 48.16 243 ARG A N 1
ATOM 1832 C CA . ARG A 1 243 ? -11.984 8.853 17.136 1.00 48.16 243 ARG A CA 1
ATOM 1833 C C . ARG A 1 243 ? -13.121 9.403 17.990 1.00 48.16 243 ARG A C 1
ATOM 1835 O O . ARG A 1 243 ? -12.951 9.543 19.197 1.00 48.16 243 ARG A O 1
ATOM 1842 N N . ALA A 1 244 ? -14.234 9.785 17.367 1.00 33.28 244 ALA A N 1
ATOM 1843 C CA . ALA A 1 244 ? -15.453 10.094 18.087 1.00 33.28 244 ALA A CA 1
ATOM 1844 C C . ALA A 1 244 ? -15.767 8.849 18.922 1.00 33.28 244 ALA A C 1
ATOM 1846 O O . ALA A 1 244 ? -15.940 7.760 18.367 1.00 33.28 244 ALA A O 1
ATOM 1847 N N . ALA A 1 245 ? -15.656 9.027 20.238 1.00 33.94 245 ALA A N 1
ATOM 1848 C CA . ALA A 1 245 ? -15.852 8.011 21.260 1.00 33.94 245 ALA A CA 1
ATOM 1849 C C . ALA A 1 245 ? -17.257 7.401 21.193 1.00 33.94 245 ALA A C 1
ATOM 1851 O O . ALA A 1 245 ? -18.206 8.143 20.847 1.00 33.94 245 ALA A O 1
#

pLDDT: mean 90.36, std 13.4, range [33.28, 98.75]

Nearest PDB structures (foldseek):
  6n2o-assembly1_D  TM=9.227E-01  e=8.490E-21  Magnetococcus marinus MC-1
  5b46-assembly1_B-2  TM=8.542E-01  e=3.485E-18  Sulfurisphaera tokodaii str. 7
  5b48-assembly1_B  TM=8.485E-01  e=1.798E-18  Sulfurisphaera tokodaii str. 7
  5b47-assembly1_B-2  TM=8.532E-01  e=7.965E-17  Sulfurisphaera tokodaii str. 7
  9bt4-assembly2_C  TM=8.088E-01  e=8.531E-10  Methanosarcina acetivorans C2A

Solvent-accessible surface area (backbone atoms only — not comparable to full-atom values): 13048 Å² total; per-residue (Å²): 96,76,92,73,72,58,58,43,91,42,34,37,34,22,10,12,48,47,67,53,18,49,50,46,82,76,47,88,44,45,56,41,74,54,50,68,26,39,15,60,66,53,34,49,52,48,30,71,77,37,72,85,39,50,33,33,18,32,21,22,43,40,18,46,60,49,72,14,36,84,51,49,60,55,41,40,73,66,36,50,62,30,26,35,40,31,42,33,38,47,43,37,58,71,85,71,56,45,80,26,44,50,13,55,72,61,71,95,85,61,94,56,77,57,39,55,89,91,54,76,50,52,54,72,63,34,52,53,49,59,57,16,65,84,71,44,22,36,36,37,32,28,37,41,66,92,41,59,69,62,34,51,51,52,54,50,52,33,64,68,44,59,20,23,15,42,36,42,28,45,36,73,32,77,90,71,30,42,68,61,42,52,52,33,58,75,36,51,42,80,60,48,81,69,40,75,42,88,68,64,91,87,58,90,69,78,75,46,58,38,47,37,71,37,61,70,58,29,48,58,60,42,67,45,52,55,77,75,39,25,73,30,34,67,45,29,46,43,63,54,70,76,79,80,125